Protein AF-A0A1F6RD98-F1 (afdb_monomer)

Mean predicted aligned error: 16.19 Å

Solvent-accessible surface area (backbone atoms only — not comparable to full-atom values): 12085 Å² total; per-residue (Å²): 116,70,70,61,55,53,52,52,52,49,55,51,50,54,52,50,52,51,51,50,53,52,51,51,53,54,47,62,64,48,50,62,56,52,55,49,50,54,52,52,52,51,52,52,52,54,51,51,53,51,51,49,56,51,51,30,47,51,53,44,54,54,56,41,59,63,50,67,76,61,73,82,66,85,91,80,84,90,79,92,88,87,86,89,86,90,78,96,65,96,67,82,76,72,83,74,71,92,53,100,60,82,59,71,58,39,44,60,38,60,70,50,27,60,58,62,42,56,86,80,39,66,75,74,96,29,65,71,39,52,51,49,48,22,25,44,72,45,47,36,44,27,41,43,64,53,31,47,50,41,36,42,78,69,66,42,56,41,85,97,72,65,41,67,44,84,87,58,56,58,68,62,53,42,56,58,52,52,53,40,34,77,66,68,51,27,45,66,92,43,95,66,30,40,30,52,65,55,27,68,42,75,73,127

Secondary structure (DSSP, 8-state):
-HHHHHHHHHHHHHHHHHHHHHHHHHHHHHHHHHHHHHHHHHHHHHHHHHHHHHHHHHHHHHHHHHHHTTTTS--------------------------TTTTTTEEE-HHHHHHHHTTTS--TT-HHHHHHHHHHHTTTEEEHHHHHHHHHHTTPPPTTT---STT--HHHHHHHHHHHHHTTSEEEEETTEEEESSSEEE--

Nearest PDB structures (foldseek):
  2qlz-assembly1_A  TM=6.499E-01  e=4.782E-01  unclassified
  2qlz-assembly1_B  TM=6.466E-01  e=5.401E-01  unclassified
  2qlz-assembly2_C  TM=6.647E-01  e=1.191E+00  unclassified
  2ve8-assembly3_C  TM=7.187E-01  e=1.824E+00  Pseudomonas aeruginosa

Foldseek 3Di:
DVVVVVVVVVVVVVVVVVVVVVVVVVCVVCVVVVVVVVVVVVVVVVVVVVVLQVVLQVVLVVLLVVVVVVPPDDDDDDDDDDDDDDDDDPDPPPPPPPPPCPQSQWAFDLVFLLVVCVVPDPCPLDVLNLLSVLCSSVSFKDFLVSSLVSQVVVQPADPPPRHGSPPPDSVVSLVSVVVCCVSVQWPDPDVRMIGGPTRIDGDD

Radius of gyration: 29.16 Å; Cα contacts (8 Å, |Δi|>4): 166; chains: 1; bounding box: 73×30×100 Å

pLDDT: mean 77.58, std 21.36, range [27.98, 96.81]

Structure (mmCIF, N/CA/C/O backbone):
data_AF-A0A1F6RD98-F1
#
_entry.id   AF-A0A1F6RD98-F1
#
loop_
_atom_site.group_PDB
_atom_site.id
_atom_site.type_symbol
_atom_site.label_atom_id
_atom_site.label_alt_id
_atom_site.label_comp_id
_atom_site.label_asym_id
_atom_site.label_entity_id
_atom_site.label_seq_id
_atom_site.pdbx_PDB_ins_code
_atom_site.Cartn_x
_atom_site.Cartn_y
_atom_site.Cartn_z
_atom_site.occupancy
_atom_site.B_iso_or_equiv
_atom_site.auth_seq_id
_atom_site.auth_comp_id
_atom_site.auth_asym_id
_atom_site.auth_atom_id
_atom_site.pdbx_PDB_model_num
ATOM 1 N N . MET A 1 1 ? -41.579 7.991 57.842 1.00 55.81 1 MET A N 1
ATOM 2 C CA . MET A 1 1 ? -41.045 7.194 56.715 1.00 55.81 1 MET A CA 1
ATOM 3 C C . MET A 1 1 ? -40.126 8.025 55.823 1.00 55.81 1 MET A C 1
ATOM 5 O O . MET A 1 1 ? -39.007 7.589 55.607 1.00 55.81 1 MET A O 1
ATOM 9 N N . GLU A 1 2 ? -40.503 9.250 55.434 1.00 59.34 2 GLU A N 1
ATOM 10 C CA . GLU A 1 2 ? -39.709 10.107 54.522 1.00 59.34 2 GLU A CA 1
ATOM 11 C C . GLU A 1 2 ? -38.266 10.433 54.965 1.00 59.34 2 GLU A C 1
ATOM 13 O O . GLU A 1 2 ? -37.372 10.526 54.130 1.00 59.34 2 GLU A O 1
ATOM 18 N N . ALA A 1 3 ? -37.994 10.596 56.266 1.00 57.00 3 ALA A N 1
ATOM 19 C CA . ALA A 1 3 ? -36.650 10.956 56.737 1.00 57.00 3 ALA A CA 1
ATOM 20 C C . ALA A 1 3 ? -35.614 9.827 56.548 1.00 57.00 3 ALA A C 1
ATOM 22 O O . ALA A 1 3 ? -34.455 10.100 56.248 1.00 57.00 3 ALA A O 1
ATOM 23 N N . ALA A 1 4 ? -36.028 8.563 56.681 1.00 55.84 4 ALA A N 1
ATOM 24 C CA . ALA A 1 4 ? -35.139 7.410 56.539 1.00 55.84 4 ALA A CA 1
ATOM 25 C C . ALA A 1 4 ? -34.795 7.124 55.065 1.00 55.84 4 ALA A C 1
ATOM 27 O O . ALA A 1 4 ? -33.652 6.797 54.751 1.00 55.84 4 ALA A O 1
ATOM 28 N N . GLU A 1 5 ? -35.751 7.318 54.152 1.00 57.91 5 GLU A N 1
ATOM 29 C CA . GLU A 1 5 ? -35.521 7.206 52.704 1.00 57.91 5 GLU A CA 1
ATOM 30 C C . GLU A 1 5 ? -34.578 8.296 52.184 1.00 57.91 5 GLU A C 1
ATOM 32 O O . GLU A 1 5 ? -33.686 8.013 51.384 1.00 57.91 5 GLU A O 1
ATOM 37 N N . LYS A 1 6 ? -34.701 9.529 52.696 1.00 60.72 6 LYS A N 1
ATOM 38 C CA . LYS A 1 6 ? -33.788 10.630 52.353 1.00 60.72 6 LYS A CA 1
ATOM 39 C C . LYS A 1 6 ? -32.349 10.352 52.795 1.00 60.72 6 LYS A C 1
ATOM 41 O O . LYS A 1 6 ? -31.422 10.601 52.031 1.00 60.72 6 LYS A O 1
ATOM 46 N N . ILE A 1 7 ? -32.159 9.801 53.995 1.00 62.12 7 ILE A N 1
ATOM 47 C CA . ILE A 1 7 ? -30.829 9.449 54.522 1.00 62.12 7 ILE A CA 1
ATOM 48 C C . ILE A 1 7 ? -30.205 8.297 53.716 1.00 62.12 7 ILE A C 1
ATOM 50 O O . ILE A 1 7 ? -29.026 8.367 53.371 1.00 62.12 7 ILE A O 1
ATOM 54 N N . MET A 1 8 ? -30.988 7.279 53.337 1.00 59.44 8 MET A N 1
ATOM 55 C CA . MET A 1 8 ? -30.505 6.195 52.467 1.00 59.44 8 MET A CA 1
ATOM 56 C C . MET A 1 8 ? -30.142 6.679 51.054 1.00 59.44 8 MET A C 1
ATOM 58 O O . MET A 1 8 ? -29.138 6.237 50.498 1.00 59.44 8 MET A O 1
ATOM 62 N N . SER A 1 9 ? -30.915 7.606 50.480 1.00 66.56 9 SER A N 1
ATOM 63 C CA . SER A 1 9 ? -30.618 8.207 49.171 1.00 66.56 9 SER A CA 1
ATOM 64 C C . SER A 1 9 ? -29.314 9.016 49.179 1.00 66.56 9 SER A C 1
ATOM 66 O O . SER A 1 9 ? -28.532 8.915 48.233 1.00 66.56 9 SER A O 1
ATOM 68 N N . ILE A 1 10 ? -29.043 9.767 50.251 1.00 65.62 10 ILE A N 1
ATOM 69 C CA . ILE A 1 10 ? -27.801 10.541 50.409 1.00 65.62 10 ILE A CA 1
ATOM 70 C C . ILE A 1 10 ? -26.594 9.604 50.551 1.00 65.62 10 ILE A C 1
ATOM 72 O O . ILE A 1 10 ? -25.622 9.755 49.814 1.00 65.62 10 ILE A O 1
ATOM 76 N N . ALA A 1 11 ? -26.693 8.574 51.398 1.00 64.31 11 ALA A N 1
ATOM 77 C CA . ALA A 1 11 ? -25.633 7.576 51.565 1.00 64.31 11 ALA A CA 1
ATOM 78 C C . ALA A 1 11 ? -25.338 6.797 50.264 1.00 64.31 11 ALA A C 1
ATOM 80 O O . ALA A 1 11 ? -24.190 6.461 49.970 1.00 64.31 11 ALA A O 1
ATOM 81 N N . SER A 1 12 ? -26.367 6.538 49.448 1.00 77.06 12 SER A N 1
ATOM 82 C CA . SER A 1 12 ? -26.202 5.938 48.119 1.00 77.06 12 SER A CA 1
ATOM 83 C C . SER A 1 12 ? -25.480 6.877 47.145 1.00 77.06 12 SER A C 1
ATOM 85 O O . SER A 1 12 ? -24.627 6.423 46.385 1.00 77.06 12 SER A O 1
ATOM 87 N N . ASN A 1 13 ? -25.789 8.175 47.166 1.00 79.81 13 ASN A N 1
ATOM 88 C CA . ASN A 1 13 ? -25.141 9.162 46.300 1.00 79.81 13 ASN A CA 1
ATOM 89 C C . ASN A 1 13 ? -23.671 9.394 46.666 1.00 79.81 13 ASN A C 1
ATOM 91 O O . ASN A 1 13 ? -22.837 9.487 45.769 1.00 79.81 13 ASN A O 1
ATOM 95 N N . GLU A 1 14 ? -23.330 9.430 47.954 1.00 83.38 14 GLU A N 1
ATOM 96 C CA . GLU A 1 14 ? -21.935 9.538 48.407 1.00 83.38 14 GLU A CA 1
ATOM 97 C C . GLU A 1 14 ? -21.104 8.327 47.970 1.00 83.38 14 GLU A C 1
ATOM 99 O O . GLU A 1 14 ? -19.973 8.472 47.504 1.00 83.38 14 GLU A O 1
ATOM 104 N N . ARG A 1 15 ? -21.689 7.125 48.032 1.00 87.56 15 ARG A N 1
ATOM 105 C CA . ARG A 1 15 ? -21.031 5.906 47.550 1.00 87.56 15 ARG A CA 1
ATOM 106 C C . ARG A 1 15 ? -20.790 5.932 46.041 1.00 87.56 15 ARG A C 1
ATOM 108 O O . ARG A 1 15 ? -19.724 5.523 45.591 1.00 87.56 15 ARG A O 1
ATOM 115 N N . ILE A 1 16 ? -21.759 6.416 45.264 1.00 85.75 16 ILE A N 1
ATOM 116 C CA . ILE A 1 16 ? -21.619 6.571 43.808 1.00 85.75 16 ILE A CA 1
ATOM 117 C C . ILE A 1 16 ? -20.535 7.606 43.479 1.00 85.75 16 ILE A C 1
ATOM 119 O O . ILE A 1 16 ? -19.697 7.345 42.623 1.00 85.75 16 ILE A O 1
ATOM 123 N N . GLN A 1 17 ? -20.498 8.736 44.189 1.00 89.75 17 GLN A N 1
ATOM 124 C CA . GLN A 1 17 ? -19.449 9.753 44.035 1.00 89.75 17 GLN A CA 1
ATOM 125 C C . GLN A 1 17 ? -18.053 9.191 44.337 1.00 89.75 17 GLN A C 1
ATOM 127 O O . GLN A 1 17 ? -17.118 9.442 43.583 1.00 89.75 17 GLN A O 1
ATOM 132 N N . GLY A 1 18 ? -17.915 8.364 45.379 1.00 89.31 18 GLY A N 1
ATOM 133 C CA . GLY A 1 18 ? -16.653 7.680 45.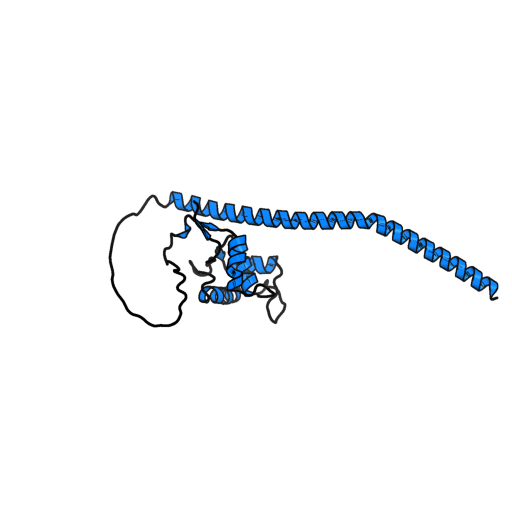681 1.00 89.31 18 GLY A CA 1
ATOM 134 C C . GLY A 1 18 ? -16.173 6.774 44.542 1.00 89.31 18 GLY A C 1
ATOM 135 O O . GLY A 1 18 ? -15.001 6.821 44.179 1.00 89.31 18 GLY A O 1
ATOM 136 N N . LEU A 1 19 ? -17.084 6.010 43.931 1.00 91.75 19 LEU A N 1
ATOM 137 C CA . LEU A 1 19 ? -16.767 5.157 42.778 1.00 91.75 19 LEU A CA 1
ATOM 138 C C . LEU A 1 19 ? -16.399 5.968 41.527 1.00 91.75 19 LEU A C 1
ATOM 140 O O . LEU A 1 19 ? -15.535 5.545 40.764 1.00 91.75 19 LEU A O 1
ATOM 144 N N . ILE A 1 20 ? -17.029 7.130 41.318 1.00 90.25 20 ILE A N 1
ATOM 145 C CA . ILE A 1 20 ? -16.673 8.042 40.221 1.00 90.25 20 ILE A CA 1
ATOM 146 C C . ILE A 1 20 ? -15.244 8.555 40.413 1.00 90.25 20 ILE A C 1
ATOM 148 O O . ILE A 1 20 ? -14.446 8.454 39.489 1.00 90.25 20 ILE A O 1
ATOM 152 N N . ILE A 1 21 ? -14.897 9.019 41.616 1.00 94.94 21 ILE A N 1
ATOM 153 C CA . ILE A 1 21 ? -13.547 9.515 41.925 1.00 94.94 21 ILE A CA 1
ATOM 154 C C . ILE A 1 21 ? -12.499 8.406 41.754 1.00 94.94 21 ILE A C 1
ATOM 156 O O . ILE A 1 21 ? -11.417 8.645 41.220 1.00 94.94 21 ILE A O 1
ATOM 160 N N . GLU A 1 22 ? -12.798 7.181 42.191 1.00 94.56 22 GLU A N 1
ATOM 161 C CA . GLU A 1 22 ? -11.910 6.031 41.991 1.00 94.56 22 GLU A CA 1
ATOM 162 C C . GLU A 1 22 ? -11.696 5.743 40.497 1.00 94.56 22 GLU A C 1
ATOM 164 O O . GLU A 1 22 ? -10.554 5.612 40.055 1.00 94.56 22 GLU A O 1
ATOM 169 N N . ALA A 1 23 ? -12.769 5.742 39.702 1.00 92.06 23 ALA A N 1
ATOM 170 C CA . ALA A 1 23 ? -12.689 5.554 38.256 1.00 92.06 23 ALA A CA 1
ATOM 171 C C . ALA A 1 23 ? -11.918 6.686 37.553 1.00 92.06 23 ALA A C 1
ATOM 173 O O . ALA A 1 23 ? -11.112 6.411 36.666 1.00 92.06 23 ALA A O 1
ATOM 174 N N . GLU A 1 24 ? -12.118 7.944 37.955 1.00 93.62 24 GLU A N 1
ATOM 175 C CA . GLU A 1 24 ? -11.378 9.101 37.432 1.00 93.62 24 GLU A CA 1
ATOM 176 C C . GLU A 1 24 ? -9.882 9.008 37.756 1.00 93.62 24 GLU A C 1
ATOM 178 O O . GLU A 1 24 ? -9.043 9.283 36.897 1.00 93.62 24 GLU A O 1
ATOM 183 N N . ASN A 1 25 ? -9.534 8.558 38.964 1.00 95.38 25 ASN A N 1
ATOM 184 C CA . ASN A 1 25 ? -8.145 8.357 39.369 1.00 95.38 25 ASN A CA 1
ATOM 185 C C . ASN A 1 25 ? -7.473 7.219 38.593 1.00 95.38 25 ASN A C 1
ATOM 187 O O . ASN A 1 25 ? -6.324 7.364 38.175 1.00 95.38 25 ASN A O 1
ATOM 191 N N . GLU A 1 26 ? -8.161 6.095 38.380 1.00 93.88 26 GLU A N 1
ATOM 192 C CA . GLU A 1 26 ? -7.641 5.005 37.544 1.00 93.88 26 GLU A CA 1
ATOM 193 C C . GLU A 1 26 ? -7.495 5.441 36.080 1.00 93.88 26 GLU A C 1
ATOM 195 O O . GLU A 1 26 ? -6.474 5.170 35.446 1.00 93.88 26 GLU A O 1
ATOM 200 N N . LEU A 1 27 ? -8.453 6.210 35.555 1.00 91.12 27 LEU A N 1
ATOM 201 C CA . LEU A 1 27 ? -8.366 6.778 34.211 1.00 91.12 27 LEU A CA 1
ATOM 202 C C . LEU A 1 27 ? -7.160 7.721 34.074 1.00 91.12 27 LEU A C 1
ATOM 204 O O . LEU A 1 27 ? -6.407 7.625 33.104 1.00 91.12 27 LEU A O 1
ATOM 208 N N . ALA A 1 28 ? -6.918 8.573 35.074 1.00 94.94 28 ALA A N 1
ATOM 209 C CA . ALA A 1 28 ? -5.773 9.481 35.101 1.00 94.94 28 ALA A CA 1
ATOM 210 C C . ALA A 1 28 ? -4.418 8.748 35.117 1.00 94.94 28 ALA A C 1
ATOM 212 O O . ALA A 1 28 ? -3.440 9.275 34.584 1.00 94.94 28 ALA A O 1
ATOM 213 N N . LYS A 1 29 ? -4.348 7.530 35.676 1.00 94.94 29 LYS A N 1
ATOM 214 C CA . LYS A 1 29 ? -3.133 6.695 35.645 1.00 94.94 29 LYS A CA 1
ATOM 215 C C . LYS A 1 29 ? -2.860 6.109 34.261 1.00 94.94 29 LYS A C 1
ATOM 217 O O . LYS A 1 29 ? -1.702 6.015 33.869 1.00 94.94 29 LYS A O 1
ATOM 222 N N . ILE A 1 30 ? -3.906 5.730 33.525 1.00 93.94 30 ILE A N 1
ATOM 223 C CA . ILE A 1 30 ? -3.782 5.032 32.233 1.00 93.94 30 ILE A CA 1
ATOM 224 C C . ILE A 1 30 ? -3.611 6.022 31.065 1.00 93.94 30 ILE A C 1
ATOM 226 O O . ILE A 1 30 ? -2.927 5.724 30.085 1.00 93.94 30 ILE A O 1
ATOM 230 N N . GLN A 1 31 ? -4.173 7.231 31.169 1.00 94.88 31 GLN A N 1
ATOM 231 C CA . GLN A 1 31 ? -4.093 8.264 30.130 1.00 94.88 31 GLN A CA 1
ATOM 232 C C . GLN A 1 31 ? -2.667 8.603 29.631 1.00 94.88 31 GLN A C 1
ATOM 234 O O . GLN A 1 31 ? -2.488 8.700 28.412 1.00 94.88 31 GLN A O 1
ATOM 239 N N . PRO A 1 32 ? -1.639 8.780 30.491 1.00 96.00 32 PRO A N 1
ATOM 240 C CA . PRO A 1 32 ? -0.280 9.054 30.018 1.00 96.00 32 PRO A CA 1
ATOM 241 C C . PRO A 1 32 ? 0.338 7.868 29.268 1.00 96.00 32 PRO A C 1
ATOM 243 O O . PRO A 1 32 ? 1.090 8.075 28.317 1.00 96.00 32 PRO A O 1
ATOM 246 N N . GLU A 1 33 ? 0.004 6.634 29.649 1.00 94.88 33 GLU A N 1
ATOM 247 C CA . GLU A 1 33 ? 0.508 5.436 28.976 1.00 94.88 33 GLU A CA 1
ATOM 248 C C . GLU A 1 33 ? -0.110 5.274 27.582 1.00 94.88 33 GLU A C 1
ATOM 250 O O . GLU A 1 33 ? 0.600 4.971 26.624 1.00 94.88 33 GLU A O 1
ATOM 255 N N . ILE A 1 34 ? -1.400 5.599 27.428 1.00 92.19 34 ILE A N 1
ATOM 256 C CA . ILE A 1 34 ? -2.046 5.696 26.110 1.00 92.19 34 ILE A CA 1
ATOM 257 C C . ILE A 1 34 ? -1.326 6.727 25.232 1.00 92.19 34 ILE A C 1
ATOM 259 O O . ILE A 1 34 ? -0.963 6.413 24.099 1.00 92.19 34 ILE A O 1
ATOM 263 N N . ALA A 1 35 ? -1.070 7.930 25.754 1.00 93.19 35 ALA A N 1
ATOM 264 C CA . ALA A 1 35 ? -0.397 8.986 24.996 1.00 93.19 35 ALA A CA 1
ATOM 265 C C . ALA A 1 35 ? 1.016 8.570 24.540 1.00 93.19 35 ALA A C 1
ATOM 267 O O . ALA A 1 35 ? 1.403 8.821 23.397 1.00 93.19 35 ALA A O 1
ATOM 268 N N . TYR A 1 36 ? 1.766 7.881 25.407 1.00 95.25 36 TYR A N 1
ATOM 269 C CA . TYR A 1 36 ? 3.074 7.322 25.063 1.00 95.25 36 TYR A CA 1
ATOM 270 C C . TYR A 1 36 ? 2.979 6.280 23.939 1.00 95.25 36 TYR A C 1
ATOM 272 O O . TYR A 1 36 ? 3.742 6.333 22.971 1.00 95.25 36 TYR A O 1
ATOM 280 N N . LEU A 1 37 ? 2.018 5.355 24.021 1.00 93.56 37 LEU A N 1
ATOM 281 C CA . LEU A 1 37 ? 1.817 4.331 22.992 1.00 93.56 37 LEU A CA 1
ATOM 282 C C . LEU A 1 37 ? 1.422 4.937 21.637 1.00 93.56 37 LEU A C 1
ATOM 284 O O . LEU A 1 37 ? 1.908 4.477 20.601 1.00 93.56 37 LEU A O 1
ATOM 288 N N . GLU A 1 38 ? 0.604 5.991 21.626 1.00 92.31 38 GLU A N 1
ATOM 289 C CA . GLU A 1 38 ? 0.271 6.737 20.405 1.00 92.31 38 GLU A CA 1
ATOM 290 C C . GLU A 1 38 ? 1.508 7.396 19.772 1.00 92.31 38 GLU A C 1
ATOM 292 O O . GLU A 1 38 ? 1.669 7.385 18.547 1.00 92.31 38 GLU A O 1
ATOM 297 N N . GLU A 1 39 ? 2.413 7.947 20.584 1.00 92.31 39 GLU A N 1
ATOM 298 C CA . GLU A 1 39 ? 3.681 8.507 20.104 1.00 92.31 39 GLU A CA 1
ATOM 299 C C . GLU A 1 39 ? 4.601 7.418 19.534 1.00 92.31 39 GLU A C 1
ATOM 301 O O . GLU A 1 39 ? 5.140 7.565 18.430 1.00 92.31 39 GLU A O 1
ATOM 306 N N . CYS A 1 40 ? 4.721 6.278 20.222 1.00 91.25 40 CYS A N 1
ATOM 307 C CA . CYS A 1 40 ? 5.453 5.119 19.715 1.00 91.25 40 CYS A CA 1
ATOM 308 C C . CYS A 1 40 ? 4.891 4.629 18.376 1.00 91.25 40 CYS A C 1
ATOM 310 O O . CYS A 1 40 ? 5.661 4.304 17.468 1.00 91.25 40 CYS A O 1
ATOM 312 N N . GLN A 1 41 ? 3.565 4.607 18.223 1.00 89.88 41 GLN A N 1
ATOM 313 C CA . GLN A 1 41 ? 2.918 4.222 16.974 1.00 89.88 41 GLN A CA 1
ATOM 314 C C . GLN A 1 41 ? 3.270 5.185 15.832 1.00 89.88 41 GLN A C 1
ATOM 316 O O . GLN A 1 41 ? 3.588 4.725 14.734 1.00 89.88 41 GLN A O 1
ATOM 321 N N . LYS A 1 42 ? 3.283 6.503 16.078 1.00 88.06 42 LYS A N 1
ATOM 322 C CA . LYS A 1 42 ? 3.724 7.497 15.080 1.00 88.06 42 LYS A CA 1
ATOM 323 C C . LYS A 1 42 ? 5.172 7.259 14.658 1.00 88.06 42 LYS A C 1
ATOM 325 O O . LYS A 1 42 ? 5.459 7.158 13.467 1.00 88.06 42 LYS A O 1
ATOM 330 N N . LYS A 1 43 ? 6.070 7.068 15.628 1.00 92.19 43 LYS A N 1
ATOM 331 C CA . LYS A 1 43 ? 7.490 6.805 15.360 1.00 92.19 43 LYS A CA 1
A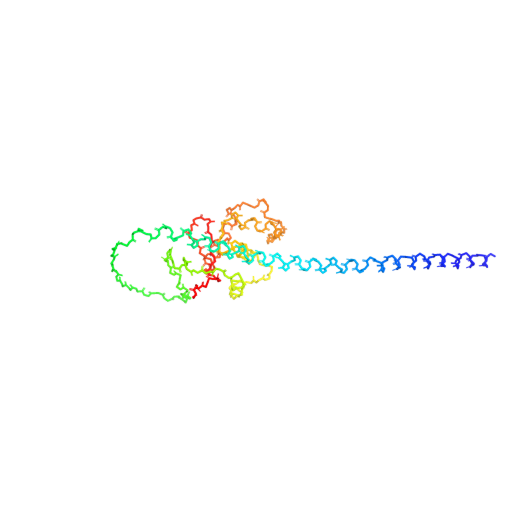TOM 332 C C . LYS A 1 43 ? 7.711 5.506 14.581 1.00 92.19 43 LYS A C 1
ATOM 334 O O . LYS A 1 43 ? 8.581 5.437 13.716 1.00 92.19 43 LYS A O 1
ATOM 339 N N . LEU A 1 44 ? 6.911 4.475 14.851 1.00 88.12 44 LEU A N 1
ATOM 340 C CA . LEU A 1 44 ? 6.943 3.225 14.093 1.00 88.12 44 LEU A CA 1
ATOM 341 C C . LEU A 1 44 ? 6.555 3.439 12.622 1.00 88.12 44 LEU A C 1
ATOM 343 O O . LEU A 1 44 ? 7.166 2.833 11.740 1.00 88.12 44 LEU A O 1
ATOM 347 N N . VAL A 1 45 ? 5.565 4.292 12.343 1.00 84.25 45 VAL A N 1
ATOM 348 C CA . VAL A 1 45 ? 5.185 4.651 10.966 1.00 84.25 45 VAL A CA 1
ATOM 349 C C . VAL A 1 45 ? 6.346 5.354 10.257 1.00 84.25 45 VAL A C 1
ATOM 351 O O . VAL A 1 45 ? 6.747 4.902 9.186 1.00 84.25 45 VAL A O 1
ATOM 354 N N . GLU A 1 46 ? 6.958 6.364 10.882 1.00 87.50 46 GLU A N 1
ATOM 355 C CA . GLU A 1 46 ? 8.117 7.081 10.320 1.00 87.50 46 GLU A CA 1
ATOM 356 C C . GLU A 1 46 ? 9.296 6.141 10.012 1.00 87.50 46 GLU A C 1
ATOM 358 O O . GLU A 1 46 ? 9.892 6.196 8.934 1.00 87.50 46 GLU A O 1
ATOM 363 N N . LEU A 1 47 ? 9.619 5.228 10.935 1.00 89.62 47 LEU A N 1
ATOM 364 C CA . LEU A 1 47 ? 10.689 4.246 10.737 1.00 89.62 47 LEU A CA 1
ATOM 365 C C . LEU A 1 47 ? 10.377 3.268 9.599 1.00 89.62 47 LEU A C 1
ATOM 367 O O . LEU A 1 47 ? 11.276 2.900 8.839 1.00 89.62 47 LEU A O 1
ATOM 371 N N . ASN A 1 48 ? 9.119 2.852 9.446 1.00 80.19 48 ASN A N 1
ATOM 372 C CA . ASN A 1 48 ? 8.709 2.003 8.328 1.00 80.19 48 ASN A CA 1
ATOM 373 C C . ASN A 1 48 ? 8.810 2.735 6.984 1.00 80.19 48 ASN A C 1
ATOM 375 O O . ASN A 1 48 ? 9.252 2.131 6.005 1.00 80.19 48 ASN A O 1
ATOM 379 N N . GLU A 1 49 ? 8.485 4.029 6.933 1.00 81.12 49 GLU A N 1
ATOM 380 C CA . GLU A 1 49 ? 8.697 4.856 5.739 1.00 81.12 49 GLU A CA 1
ATOM 381 C C . GLU A 1 49 ? 10.187 4.973 5.387 1.00 81.12 49 GLU A C 1
ATOM 383 O O . GLU A 1 49 ? 10.570 4.793 4.229 1.00 81.12 49 GLU A O 1
ATOM 388 N N . GLN A 1 50 ? 11.055 5.207 6.375 1.00 86.31 50 GLN A N 1
ATOM 389 C CA . GLN A 1 50 ? 12.507 5.242 6.159 1.00 86.31 50 GLN A CA 1
ATOM 390 C C . GLN A 1 50 ? 13.044 3.896 5.662 1.00 86.31 50 GLN A C 1
ATOM 392 O O . GLN A 1 50 ? 13.787 3.845 4.678 1.00 86.31 50 GLN A O 1
ATOM 397 N N . LYS A 1 51 ? 12.633 2.793 6.301 1.00 84.62 51 LYS A N 1
ATOM 398 C CA . LYS A 1 51 ? 12.976 1.426 5.884 1.00 84.62 51 LYS A CA 1
ATOM 399 C C . LYS A 1 51 ? 12.555 1.171 4.440 1.00 84.62 51 LYS A C 1
ATOM 401 O O . LYS A 1 51 ? 13.322 0.598 3.669 1.00 84.62 51 LYS A O 1
ATOM 406 N N . PHE A 1 52 ? 11.358 1.611 4.068 1.00 78.75 52 PHE A N 1
ATOM 407 C CA . PHE A 1 52 ? 10.849 1.497 2.711 1.00 78.75 52 PHE A CA 1
ATOM 408 C C . PHE A 1 52 ? 11.736 2.247 1.697 1.00 78.75 52 PHE A C 1
ATOM 410 O O . PHE A 1 52 ? 12.180 1.650 0.713 1.00 78.75 52 PHE A O 1
ATOM 417 N N . LYS A 1 53 ? 12.084 3.512 1.976 1.00 74.81 53 LYS A N 1
ATOM 418 C CA . LYS A 1 53 ? 12.985 4.311 1.121 1.00 74.81 53 LYS A CA 1
ATOM 419 C C . LYS A 1 53 ? 14.357 3.650 0.958 1.00 74.81 53 LYS A C 1
ATOM 421 O O . LYS A 1 53 ? 14.864 3.549 -0.158 1.00 74.81 53 LYS A O 1
ATOM 426 N N . LEU A 1 54 ? 14.935 3.152 2.051 1.00 85.62 54 LEU A N 1
ATOM 427 C CA . LEU A 1 54 ? 16.232 2.471 2.030 1.00 85.62 54 LEU A CA 1
ATOM 428 C C . LEU A 1 54 ? 16.187 1.155 1.249 1.00 85.62 54 LEU A C 1
ATOM 430 O O . LEU A 1 54 ? 17.080 0.899 0.445 1.00 85.62 54 LEU A O 1
ATOM 434 N N . ASN A 1 55 ? 15.144 0.343 1.427 1.00 79.56 55 ASN A N 1
ATOM 435 C CA . ASN A 1 55 ? 14.970 -0.890 0.656 1.00 79.56 55 ASN A CA 1
ATOM 436 C C . ASN A 1 55 ? 14.859 -0.605 -0.846 1.00 79.56 55 ASN A C 1
ATOM 438 O O . ASN A 1 55 ? 15.483 -1.306 -1.644 1.00 79.56 55 ASN A O 1
ATOM 442 N N . SER A 1 56 ? 14.136 0.455 -1.216 1.00 76.31 56 SER A N 1
ATOM 443 C CA . SER A 1 56 ? 14.028 0.901 -2.606 1.00 76.31 56 SER A CA 1
ATOM 444 C C . SER A 1 56 ? 15.377 1.319 -3.191 1.00 76.31 56 SER A C 1
ATOM 446 O O . SER A 1 56 ? 15.724 0.947 -4.317 1.00 76.31 56 SER A O 1
ATOM 448 N N . LEU A 1 57 ? 16.178 2.050 -2.412 1.00 78.94 57 LEU A N 1
ATOM 449 C CA . LEU A 1 57 ? 17.529 2.434 -2.810 1.00 78.94 57 LEU A CA 1
ATOM 450 C C . LEU A 1 57 ? 18.438 1.207 -2.971 1.00 78.94 57 LEU A C 1
ATOM 452 O O . LEU A 1 57 ? 19.115 1.079 -3.988 1.00 78.94 57 LEU A O 1
ATOM 456 N N . ILE A 1 58 ? 18.418 0.270 -2.018 1.00 78.69 58 ILE A N 1
ATOM 457 C CA . ILE A 1 58 ? 19.209 -0.970 -2.080 1.00 78.69 58 ILE A CA 1
ATOM 458 C C . ILE A 1 58 ? 18.840 -1.795 -3.317 1.00 78.69 58 ILE A C 1
ATOM 460 O O . ILE A 1 58 ? 19.735 -2.296 -4.000 1.00 78.69 58 ILE A O 1
ATOM 464 N N . ALA A 1 59 ? 17.547 -1.952 -3.613 1.00 72.81 59 ALA A N 1
ATOM 465 C CA . ALA A 1 59 ? 17.086 -2.684 -4.791 1.00 72.81 59 ALA A CA 1
ATOM 466 C C . ALA A 1 59 ? 17.586 -2.028 -6.087 1.00 72.81 59 ALA A C 1
ATOM 468 O O . ALA A 1 59 ? 18.149 -2.713 -6.945 1.00 72.81 59 ALA A O 1
ATOM 469 N N . SER A 1 60 ? 17.469 -0.699 -6.173 1.00 72.06 60 SER A N 1
ATOM 470 C CA . SER A 1 60 ? 17.978 0.086 -7.302 1.00 72.06 60 SER A CA 1
ATOM 471 C C . SER A 1 60 ? 19.488 -0.116 -7.472 1.00 72.06 60 SER A C 1
ATOM 473 O O . SER A 1 60 ? 19.935 -0.543 -8.533 1.00 72.06 60 SER A O 1
ATOM 475 N N . LEU A 1 61 ? 20.278 0.066 -6.409 1.00 75.31 61 LEU A N 1
ATOM 476 C CA . LEU A 1 61 ? 21.735 -0.115 -6.445 1.00 75.31 61 LEU A CA 1
ATOM 477 C C . LEU A 1 61 ? 22.151 -1.546 -6.826 1.00 75.31 61 LEU A C 1
ATOM 479 O O . LEU A 1 61 ? 23.073 -1.730 -7.617 1.00 75.31 61 LEU A O 1
ATOM 483 N N . LYS A 1 62 ? 21.454 -2.575 -6.326 1.00 75.62 62 LYS A N 1
ATOM 484 C CA . LYS A 1 62 ? 21.724 -3.975 -6.701 1.00 75.62 62 LYS A CA 1
ATOM 485 C C . LYS A 1 62 ? 21.483 -4.244 -8.186 1.00 75.62 62 LYS A C 1
ATOM 487 O O . LYS A 1 62 ? 22.208 -5.052 -8.765 1.00 75.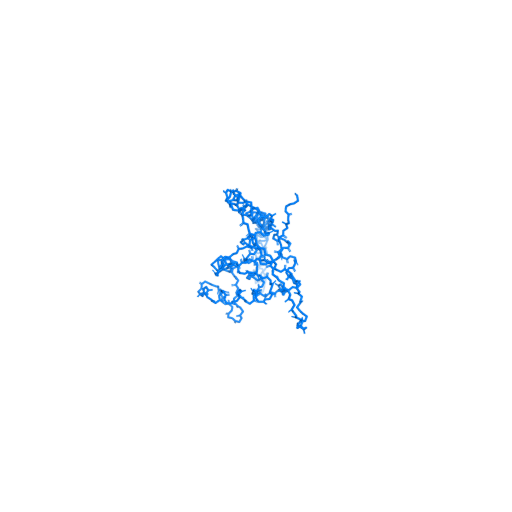62 62 LYS A O 1
ATOM 492 N N . SER A 1 63 ? 20.486 -3.601 -8.799 1.00 70.56 63 SER A N 1
ATOM 493 C CA . SER A 1 63 ? 20.254 -3.731 -10.244 1.00 70.56 63 SER A CA 1
ATOM 494 C C . SER A 1 63 ? 21.396 -3.129 -11.068 1.00 70.56 63 SER A C 1
ATOM 496 O O . SER A 1 63 ? 21.805 -3.730 -12.057 1.00 70.56 63 SER A O 1
ATOM 498 N N . LEU A 1 64 ? 21.993 -2.026 -10.601 1.00 70.44 64 LEU A N 1
ATOM 499 C CA . LEU A 1 64 ? 23.153 -1.403 -11.249 1.00 70.44 64 LEU A CA 1
ATOM 500 C C . LEU A 1 64 ? 24.382 -2.325 -11.224 1.00 70.44 64 LEU A C 1
ATOM 502 O O . LEU A 1 64 ? 25.034 -2.505 -12.250 1.00 70.44 64 LEU A O 1
ATOM 506 N N . VAL A 1 65 ? 24.662 -2.963 -10.079 1.00 71.12 65 VAL A N 1
ATOM 507 C CA . VAL A 1 65 ? 25.812 -3.880 -9.925 1.00 71.12 65 VAL A CA 1
ATOM 508 C C . VAL A 1 65 ? 25.693 -5.106 -10.837 1.00 71.12 65 VAL A C 1
ATOM 510 O O . VAL A 1 65 ? 26.682 -5.537 -11.425 1.00 71.12 65 VAL A O 1
ATOM 513 N N . LYS A 1 66 ? 24.483 -5.652 -11.016 1.00 56.62 66 LYS A N 1
ATOM 514 C CA . LYS A 1 66 ? 24.266 -6.796 -11.920 1.00 56.62 66 LYS A CA 1
ATOM 515 C C . LYS A 1 66 ? 24.525 -6.459 -13.395 1.00 56.62 66 LYS A C 1
ATOM 517 O O . LYS A 1 66 ? 24.903 -7.349 -14.149 1.00 56.62 66 LYS A O 1
ATOM 522 N N . ASN A 1 67 ? 24.369 -5.198 -13.799 1.00 49.38 67 ASN A N 1
ATOM 523 C CA . ASN A 1 67 ? 24.568 -4.766 -15.186 1.00 49.38 67 ASN A CA 1
ATOM 524 C C . ASN A 1 67 ? 26.040 -4.460 -15.515 1.00 49.38 67 ASN A C 1
ATOM 526 O O . ASN A 1 67 ? 26.456 -4.589 -16.669 1.00 49.38 67 ASN A O 1
ATOM 530 N N . THR A 1 68 ? 26.863 -4.109 -14.520 1.00 47.75 68 THR A N 1
ATOM 531 C CA . THR A 1 68 ? 28.301 -3.858 -14.731 1.00 47.75 68 THR A CA 1
ATOM 532 C C . THR A 1 68 ? 29.107 -5.107 -15.101 1.00 47.75 68 THR A C 1
ATOM 534 O O . THR A 1 68 ? 30.115 -4.977 -15.793 1.00 47.75 68 THR A O 1
ATOM 537 N N . ASP A 1 69 ? 28.648 -6.307 -14.734 1.00 43.53 69 ASP A N 1
ATOM 538 C CA . ASP A 1 69 ? 29.340 -7.561 -15.075 1.00 43.53 69 ASP A CA 1
ATOM 539 C C . ASP A 1 69 ? 29.029 -8.066 -16.499 1.00 43.53 69 ASP A C 1
ATOM 541 O O . ASP A 1 69 ? 29.798 -8.848 -17.062 1.00 43.53 69 ASP A O 1
ATOM 545 N N . VAL A 1 70 ? 27.941 -7.597 -17.125 1.00 47.16 70 VAL A N 1
ATOM 546 C CA . VAL A 1 70 ? 27.476 -8.094 -18.437 1.00 47.16 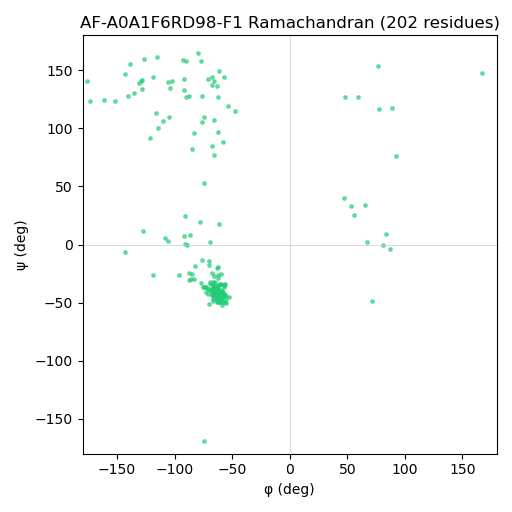70 VAL A CA 1
ATOM 547 C C . VAL A 1 70 ? 27.959 -7.218 -19.606 1.00 47.16 70 VAL A C 1
ATOM 549 O O . VAL A 1 70 ? 28.199 -7.724 -20.702 1.00 47.16 70 VAL A O 1
ATOM 552 N N . ASN A 1 71 ? 28.228 -5.928 -19.378 1.00 41.81 71 ASN A N 1
ATOM 553 C CA . ASN A 1 71 ? 28.558 -4.959 -20.437 1.00 41.81 71 ASN A CA 1
ATOM 554 C C . ASN A 1 71 ? 30.002 -5.015 -20.989 1.00 41.81 71 ASN A C 1
ATOM 556 O O . ASN A 1 71 ? 30.466 -4.071 -21.630 1.00 41.81 71 ASN A O 1
ATOM 560 N N . LYS A 1 72 ? 30.725 -6.129 -20.806 1.00 41.97 72 LYS A N 1
ATOM 561 C CA . LYS A 1 72 ? 32.053 -6.348 -21.422 1.00 41.97 72 LYS A CA 1
ATOM 562 C C . LYS A 1 72 ? 32.014 -7.008 -22.803 1.00 41.97 72 LYS A C 1
ATOM 564 O O . LYS A 1 72 ? 33.068 -7.217 -23.400 1.00 41.97 72 LYS A O 1
ATOM 569 N N . SER A 1 73 ? 30.839 -7.331 -23.336 1.00 39.69 73 SER A N 1
ATOM 570 C CA . SER A 1 73 ? 30.715 -7.983 -24.639 1.00 39.69 73 SER A CA 1
ATOM 571 C C . SER A 1 73 ? 29.617 -7.328 -25.466 1.00 39.69 73 SER A C 1
ATOM 573 O O . SER A 1 73 ? 28.493 -7.216 -24.997 1.00 39.69 73 SER A O 1
ATOM 575 N N . LYS A 1 74 ? 29.952 -6.988 -26.717 1.00 41.97 74 LYS A N 1
ATOM 576 C CA . LYS A 1 74 ? 29.079 -6.490 -27.798 1.00 41.97 74 LYS A CA 1
ATOM 577 C C . LYS A 1 74 ? 28.945 -4.968 -27.911 1.00 41.97 74 LYS A C 1
ATOM 579 O O . LYS A 1 74 ? 27.900 -4.381 -27.670 1.00 41.97 74 LYS A O 1
ATOM 584 N N . ARG A 1 75 ? 29.993 -4.350 -28.458 1.00 35.53 75 ARG A N 1
ATOM 585 C CA . ARG A 1 75 ? 29.814 -3.304 -29.472 1.00 35.53 75 ARG A CA 1
ATOM 586 C C . ARG A 1 75 ? 30.171 -3.914 -30.816 1.00 35.53 75 ARG A C 1
ATOM 588 O O . ARG A 1 75 ? 31.340 -4.199 -31.036 1.00 35.53 75 ARG A O 1
ATOM 595 N N . ASP A 1 76 ? 29.174 -4.127 -31.667 1.00 34.25 76 ASP A N 1
ATOM 596 C CA . ASP A 1 76 ? 29.380 -4.048 -33.109 1.00 34.25 76 ASP A CA 1
ATOM 597 C C . ASP A 1 76 ? 28.052 -3.874 -33.870 1.00 34.25 76 ASP A C 1
ATOM 599 O O . ASP A 1 76 ? 27.164 -4.719 -33.786 1.00 34.25 76 ASP A O 1
ATOM 603 N N . LYS A 1 77 ? 28.043 -2.792 -34.664 1.00 36.78 77 LYS A N 1
ATOM 604 C CA . LYS A 1 77 ? 27.460 -2.617 -36.010 1.00 36.78 77 LYS A CA 1
ATOM 605 C C . LYS A 1 77 ? 26.000 -2.164 -36.217 1.00 36.78 77 LYS A C 1
ATOM 607 O O . LYS A 1 77 ? 25.065 -2.928 -36.019 1.00 36.78 77 LYS A O 1
ATOM 612 N N . ASN A 1 78 ? 25.947 -0.984 -36.865 1.00 30.75 78 ASN A N 1
ATOM 613 C CA . ASN A 1 78 ? 25.135 -0.586 -38.035 1.00 30.75 78 ASN A CA 1
ATOM 614 C C . ASN A 1 78 ? 23.650 -0.269 -37.817 1.00 30.75 78 ASN A C 1
ATOM 616 O O . ASN A 1 78 ? 22.999 -0.887 -36.993 1.00 30.75 78 ASN A O 1
ATOM 620 N N . GLU A 1 79 ? 22.970 0.549 -38.620 1.00 32.12 79 GLU A N 1
ATOM 621 C CA . GLU A 1 79 ? 23.194 1.754 -39.447 1.00 32.12 79 GLU A CA 1
ATOM 622 C C . GLU A 1 79 ? 21.776 2.087 -39.981 1.00 32.12 79 GLU A C 1
ATOM 624 O O . GLU A 1 79 ? 21.040 1.168 -40.324 1.00 32.12 79 GLU A O 1
ATOM 629 N N . VAL A 1 80 ? 21.426 3.378 -40.040 1.00 34.06 80 VAL A N 1
ATOM 630 C CA . VAL A 1 80 ? 20.550 4.080 -41.016 1.00 34.06 80 VAL A CA 1
ATOM 631 C C . VAL A 1 80 ? 19.166 3.502 -41.411 1.00 34.06 80 VAL A C 1
ATOM 633 O O . VAL A 1 80 ? 19.048 2.427 -41.987 1.00 34.06 80 VAL A O 1
ATOM 636 N N . GLY A 1 81 ? 18.121 4.339 -41.288 1.00 27.98 81 GLY A N 1
ATOM 637 C CA . GLY A 1 81 ? 16.852 4.189 -42.022 1.00 27.98 81 GLY A CA 1
ATOM 638 C C . GLY A 1 81 ? 15.877 5.365 -41.831 1.00 27.98 81 GLY A C 1
ATOM 639 O O . GLY A 1 81 ? 15.533 5.708 -40.708 1.00 27.98 81 GLY A O 1
ATOM 640 N N . GLU A 1 82 ? 15.461 5.975 -42.940 1.00 29.55 82 GLU A N 1
ATOM 641 C CA . GLU A 1 82 ? 14.775 7.268 -43.124 1.00 29.55 82 GLU A CA 1
ATOM 642 C C . GLU A 1 82 ? 13.214 7.265 -43.111 1.00 29.55 82 GLU A C 1
ATOM 644 O O . GLU A 1 82 ? 12.587 6.290 -43.509 1.00 29.55 82 GLU A O 1
ATOM 649 N N . ASN A 1 83 ? 12.652 8.455 -42.806 1.00 31.95 83 ASN A N 1
ATOM 650 C CA . ASN A 1 83 ? 11.493 9.188 -43.392 1.00 31.95 83 ASN A CA 1
ATOM 651 C C . ASN A 1 83 ? 9.983 8.865 -43.128 1.00 31.95 83 ASN A C 1
ATOM 653 O O . ASN A 1 83 ? 9.432 7.885 -43.612 1.00 31.95 83 ASN A O 1
ATOM 657 N N . ASN A 1 84 ? 9.325 9.878 -42.514 1.00 31.33 84 ASN A N 1
ATOM 658 C CA . ASN A 1 84 ? 8.054 10.606 -42.806 1.00 31.33 84 ASN A CA 1
ATOM 659 C C . ASN A 1 84 ? 6.662 9.909 -42.905 1.00 31.33 84 ASN A C 1
ATOM 661 O O . ASN A 1 84 ? 6.449 9.058 -43.759 1.00 31.33 84 ASN A O 1
ATOM 665 N N . ILE A 1 85 ? 5.653 10.400 -42.150 1.00 34.78 85 ILE A N 1
ATOM 666 C CA . ILE A 1 85 ? 4.541 11.339 -42.522 1.00 34.78 85 ILE A CA 1
ATOM 667 C C . ILE A 1 85 ? 3.458 11.353 -41.401 1.00 34.78 85 ILE A C 1
ATOM 669 O O . ILE A 1 85 ? 3.252 10.373 -40.692 1.00 34.78 85 ILE A O 1
ATOM 673 N N . GLU A 1 86 ? 2.839 12.525 -41.235 1.00 36.62 86 GLU A N 1
ATOM 674 C CA . GLU A 1 86 ? 1.898 13.030 -40.223 1.00 36.62 86 GLU A CA 1
ATOM 675 C C . GLU A 1 86 ? 0.546 12.299 -40.086 1.00 36.62 86 GLU A C 1
ATOM 677 O O . GLU A 1 86 ? -0.035 11.868 -41.074 1.00 36.62 86 GLU A O 1
ATOM 682 N N . ASP A 1 87 ? -0.002 12.297 -38.860 1.00 30.00 87 ASP A N 1
ATOM 683 C CA . ASP A 1 87 ? -1.449 12.390 -38.604 1.00 30.00 87 ASP A CA 1
ATOM 684 C C . ASP A 1 87 ? -1.696 13.045 -37.230 1.00 30.00 87 ASP A C 1
ATOM 686 O O . ASP A 1 87 ? -1.176 12.617 -36.191 1.00 30.00 87 ASP A O 1
ATOM 690 N N . ALA A 1 88 ? -2.462 14.136 -37.246 1.00 37.31 88 ALA A N 1
ATOM 691 C CA . ALA A 1 88 ? -2.687 15.039 -36.127 1.00 37.31 88 ALA A CA 1
ATOM 692 C C . ALA A 1 88 ? -3.787 14.533 -35.177 1.00 37.31 88 ALA A C 1
ATOM 694 O O . ALA A 1 88 ? -4.966 14.833 -35.329 1.00 37.31 88 ALA A O 1
ATOM 695 N N . GLU A 1 89 ? -3.371 13.855 -34.114 1.00 29.84 89 GLU A N 1
ATOM 696 C CA . GLU A 1 89 ? -4.048 13.899 -32.817 1.00 29.84 89 GLU A CA 1
ATOM 697 C C . GLU A 1 89 ? -3.040 14.461 -31.818 1.00 29.84 89 GLU A C 1
ATOM 699 O O . GLU A 1 89 ? -1.848 14.173 -31.934 1.00 29.84 89 GLU A O 1
ATOM 704 N N . VAL A 1 90 ? -3.479 15.262 -30.841 1.00 36.50 90 VAL A N 1
ATOM 705 C CA . VAL A 1 90 ? -2.614 15.784 -29.769 1.00 36.50 90 VAL A CA 1
ATOM 706 C C . VAL A 1 90 ? -2.145 14.614 -28.892 1.00 36.50 90 VAL A C 1
ATOM 708 O O . VAL A 1 90 ? -2.645 14.362 -27.798 1.00 36.50 90 VAL A O 1
ATOM 711 N N . LYS A 1 91 ? -1.176 13.858 -29.404 1.00 31.17 91 LYS A N 1
ATOM 712 C CA . LYS A 1 91 ? -0.330 12.935 -28.671 1.00 31.17 91 LYS A CA 1
ATOM 713 C C . LYS A 1 91 ? 0.670 13.818 -27.955 1.00 31.17 91 LYS A C 1
ATOM 715 O O . LYS A 1 91 ? 1.586 14.358 -28.567 1.00 31.17 91 LYS A O 1
ATOM 720 N N . ILE A 1 92 ? 0.489 13.980 -26.648 1.00 33.91 92 ILE A N 1
ATOM 721 C CA . ILE A 1 92 ? 1.590 14.414 -25.795 1.00 33.91 92 ILE A CA 1
ATOM 722 C C . ILE A 1 92 ? 2.636 13.305 -25.918 1.00 33.91 92 ILE A C 1
ATOM 724 O O . ILE A 1 92 ? 2.508 12.246 -25.301 1.00 33.91 92 ILE A O 1
ATOM 728 N N . ALA A 1 93 ? 3.608 13.519 -26.803 1.00 28.78 93 ALA A N 1
ATOM 729 C CA . ALA A 1 93 ? 4.772 12.674 -26.958 1.00 28.78 93 ALA A CA 1
ATOM 730 C C . ALA A 1 93 ? 5.607 12.821 -25.686 1.00 28.78 93 ALA A C 1
ATOM 732 O O . ALA A 1 93 ? 6.534 13.620 -25.602 1.00 28.78 93 ALA A O 1
ATOM 733 N N . VAL A 1 94 ? 5.261 12.047 -24.661 1.00 34.94 94 VAL A N 1
ATOM 734 C CA . VAL A 1 94 ? 6.299 11.567 -23.763 1.00 34.94 94 VAL A CA 1
ATOM 735 C C . VAL A 1 94 ? 7.130 10.657 -24.654 1.00 34.94 94 VAL A C 1
ATOM 737 O O . VAL A 1 94 ? 6.640 9.609 -25.076 1.00 34.94 94 VAL A O 1
ATOM 740 N N . ASN A 1 95 ? 8.326 11.111 -25.033 1.00 31.66 95 ASN A N 1
ATOM 741 C CA . ASN A 1 95 ? 9.336 10.262 -25.649 1.00 31.66 95 ASN A CA 1
ATOM 742 C C . ASN A 1 95 ? 9.609 9.127 -24.657 1.00 31.66 95 ASN A C 1
ATOM 744 O O . ASN A 1 95 ? 10.430 9.245 -23.755 1.00 31.66 95 ASN A O 1
ATOM 748 N N . VAL A 1 96 ? 8.837 8.051 -24.767 1.00 40.69 96 VAL A N 1
ATOM 749 C CA . VAL A 1 96 ? 9.163 6.770 -24.163 1.00 40.69 96 VAL A CA 1
ATOM 750 C C . VAL A 1 96 ? 10.079 6.123 -25.186 1.00 40.69 96 VAL A C 1
ATOM 752 O O . VAL A 1 96 ? 9.628 5.385 -26.064 1.00 40.69 96 VAL A O 1
ATOM 755 N N . SER A 1 97 ? 11.353 6.508 -25.135 1.00 33.91 97 SER A N 1
ATOM 756 C CA . SER A 1 97 ? 12.438 5.820 -25.821 1.00 33.91 97 SER A CA 1
ATOM 757 C C . SER A 1 97 ? 12.281 4.330 -25.517 1.00 33.91 97 SER A C 1
ATOM 759 O O . SER A 1 97 ? 12.360 3.896 -24.367 1.00 33.91 97 SER A O 1
ATOM 761 N N . LYS A 1 98 ? 11.999 3.536 -26.556 1.00 39.38 98 LYS A N 1
ATOM 762 C CA . LYS A 1 98 ? 12.111 2.071 -26.529 1.00 39.38 98 LYS A CA 1
ATOM 763 C C . LYS A 1 98 ? 13.592 1.685 -26.579 1.00 39.38 98 LYS A C 1
ATOM 765 O O . LYS A 1 98 ? 14.014 0.950 -27.464 1.00 39.38 98 LYS A O 1
ATOM 770 N N . GLU A 1 99 ? 14.385 2.240 -25.675 1.00 38.31 99 GLU A N 1
ATOM 771 C CA . GLU A 1 99 ? 15.775 1.852 -25.494 1.00 38.31 99 GLU A CA 1
ATOM 772 C C . GLU A 1 99 ? 15.868 1.122 -24.161 1.00 38.31 99 GLU A C 1
ATOM 774 O O . GLU A 1 99 ? 15.776 1.721 -23.088 1.00 38.31 99 GLU A O 1
ATOM 779 N N . ASP A 1 100 ? 16.031 -0.196 -24.255 1.00 42.56 100 ASP A N 1
ATOM 780 C CA . ASP A 1 100 ? 16.135 -1.164 -23.158 1.00 42.56 100 ASP A CA 1
ATOM 781 C C . ASP A 1 100 ? 17.345 -0.942 -22.219 1.00 42.56 100 ASP A C 1
ATOM 783 O O . ASP A 1 100 ? 17.702 -1.824 -21.444 1.00 42.56 100 ASP A O 1
ATOM 787 N N . ASP A 1 101 ? 17.968 0.241 -22.224 1.00 48.16 101 ASP A N 1
ATOM 788 C CA . ASP A 1 101 ? 19.180 0.526 -21.451 1.00 48.16 101 ASP A CA 1
ATOM 789 C C . ASP A 1 101 ? 19.251 1.951 -20.860 1.00 48.16 101 ASP A C 1
ATOM 791 O O . ASP A 1 101 ? 20.118 2.246 -20.040 1.00 48.16 101 ASP A O 1
ATOM 795 N N . GLU A 1 102 ? 18.312 2.853 -21.175 1.00 50.56 102 GLU A N 1
ATOM 796 C CA . GLU A 1 102 ? 18.429 4.271 -20.775 1.00 50.56 102 GLU A CA 1
ATOM 797 C C . GLU A 1 102 ? 18.259 4.505 -19.259 1.00 50.56 102 GLU A C 1
ATOM 799 O O . GLU A 1 102 ? 18.592 5.560 -18.722 1.00 50.56 102 GLU A O 1
ATOM 804 N N . ASN A 1 103 ? 17.752 3.504 -18.536 1.00 50.84 103 ASN A N 1
ATOM 805 C CA . ASN A 1 103 ? 17.543 3.582 -17.093 1.00 50.84 103 ASN A CA 1
ATOM 806 C C . ASN A 1 103 ? 18.520 2.720 -16.281 1.00 50.84 103 ASN A C 1
ATOM 808 O O . ASN A 1 103 ? 18.381 2.662 -15.059 1.00 50.84 103 ASN A O 1
ATOM 812 N N . SER A 1 104 ? 19.516 2.083 -16.910 1.00 54.44 104 SER A N 1
ATOM 813 C CA . SER A 1 104 ? 20.575 1.351 -16.194 1.00 54.44 104 SER A CA 1
ATOM 814 C C . SER A 1 104 ? 21.525 2.274 -15.417 1.00 54.44 104 SER A C 1
ATOM 816 O O . SER A 1 104 ? 22.462 1.792 -14.791 1.00 54.44 104 SER A O 1
ATOM 818 N N . ARG A 1 105 ? 21.281 3.594 -15.426 1.00 56.31 105 ARG A N 1
ATOM 819 C CA . ARG A 1 105 ? 21.991 4.625 -14.646 1.00 56.31 105 ARG A CA 1
ATOM 820 C C . ARG A 1 105 ? 21.064 5.527 -13.821 1.00 56.31 105 ARG A C 1
ATOM 822 O O . ARG A 1 105 ? 21.517 6.550 -13.312 1.00 56.31 105 ARG A O 1
ATOM 829 N N . LYS A 1 106 ? 19.781 5.169 -13.689 1.00 76.19 106 LYS A N 1
ATOM 830 C CA . LYS A 1 106 ? 18.791 5.980 -12.967 1.00 76.19 106 LYS A CA 1
ATOM 831 C C . LYS A 1 106 ? 18.440 5.380 -11.611 1.00 76.19 10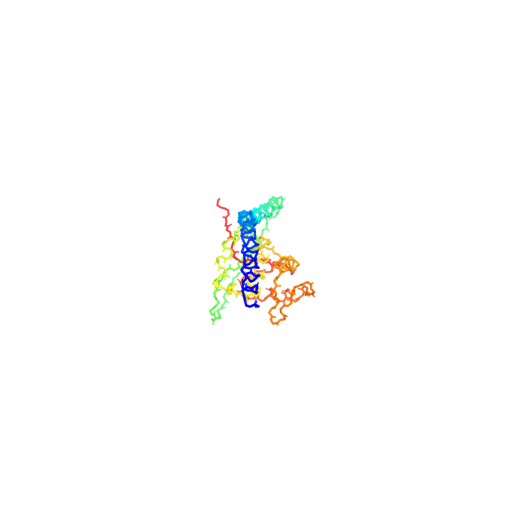6 LYS A C 1
ATOM 833 O O . LYS A 1 106 ? 18.255 4.172 -11.484 1.00 76.19 106 LYS A O 1
ATOM 838 N N . ILE A 1 107 ? 18.302 6.236 -10.604 1.00 82.69 107 ILE A N 1
ATOM 839 C CA . ILE A 1 107 ? 17.768 5.891 -9.284 1.00 82.69 107 ILE A CA 1
ATOM 840 C C . ILE A 1 107 ? 16.261 6.130 -9.244 1.00 82.69 107 ILE A C 1
ATOM 842 O O . ILE A 1 107 ? 15.761 7.099 -9.816 1.00 82.69 107 ILE A O 1
ATOM 846 N N . PHE A 1 108 ? 15.535 5.253 -8.552 1.00 88.31 108 PHE A N 1
ATOM 847 C CA . PHE A 1 108 ? 14.112 5.442 -8.305 1.00 88.31 108 PHE A CA 1
ATOM 848 C C . PHE A 1 108 ? 13.882 6.219 -7.003 1.00 88.31 108 PHE A C 1
ATOM 850 O O . PHE A 1 108 ? 14.370 5.837 -5.938 1.00 88.31 108 PHE A O 1
ATOM 857 N N . LEU A 1 109 ? 13.109 7.298 -7.096 1.00 88.56 109 LEU A N 1
ATOM 858 C CA . LEU A 1 109 ? 12.742 8.200 -6.013 1.00 88.56 109 LEU A CA 1
ATOM 859 C C . LEU A 1 109 ? 11.224 8.106 -5.760 1.00 88.56 109 LEU A C 1
ATOM 861 O O . LEU A 1 109 ? 10.436 8.734 -6.477 1.00 88.56 109 LEU A O 1
ATOM 865 N N . PRO A 1 110 ? 10.790 7.352 -4.728 1.00 88.50 110 PRO A N 1
ATOM 866 C CA . PRO A 1 110 ? 9.372 7.118 -4.447 1.00 88.50 110 PRO A CA 1
ATOM 867 C C . PRO A 1 110 ? 8.551 8.400 -4.263 1.00 88.50 110 PRO A C 1
ATOM 869 O O . PRO A 1 110 ? 7.465 8.530 -4.827 1.00 88.50 110 PRO A O 1
ATOM 872 N N . ASP A 1 111 ? 9.083 9.377 -3.525 1.00 88.62 111 ASP A N 1
ATOM 873 C CA . ASP A 1 111 ? 8.384 10.636 -3.236 1.00 88.62 111 ASP A CA 1
ATOM 874 C C . ASP A 1 111 ? 8.144 11.449 -4.520 1.00 88.62 111 ASP A C 1
ATOM 876 O O . ASP A 1 111 ? 7.073 12.031 -4.720 1.00 88.62 111 ASP A O 1
ATOM 880 N N . GLN A 1 112 ? 9.110 11.423 -5.442 1.00 89.81 112 GLN A N 1
ATOM 881 C CA . GLN A 1 112 ? 8.984 12.055 -6.750 1.00 89.81 112 GLN A CA 1
ATOM 882 C C . GLN A 1 112 ? 7.938 11.338 -7.610 1.00 89.81 112 GLN A C 1
ATOM 884 O O . GLN A 1 112 ? 7.092 12.002 -8.212 1.00 89.81 112 GLN A O 1
ATOM 889 N N . ALA A 1 113 ? 7.935 10.000 -7.616 1.00 91.38 113 ALA A N 1
ATOM 890 C CA . ALA A 1 113 ? 6.934 9.205 -8.328 1.00 91.38 113 ALA A CA 1
ATOM 891 C C . ALA A 1 113 ? 5.507 9.513 -7.845 1.00 91.38 113 ALA A C 1
ATOM 893 O O . ALA A 1 113 ? 4.588 9.647 -8.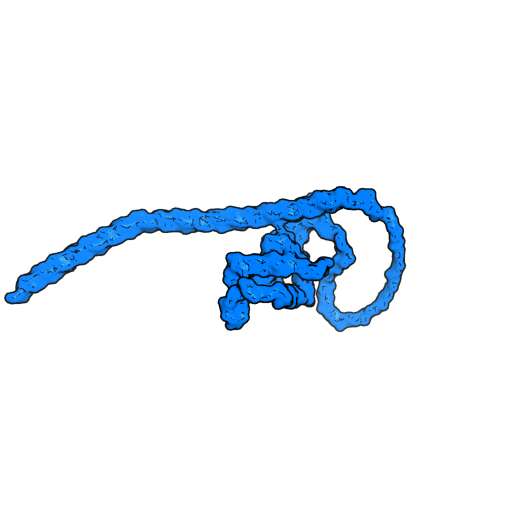656 1.00 91.38 113 ALA A O 1
ATOM 894 N N . ILE A 1 114 ? 5.317 9.642 -6.528 1.00 92.00 114 ILE A N 1
ATOM 895 C CA . ILE A 1 114 ? 4.026 9.974 -5.911 1.00 92.00 114 ILE A CA 1
ATOM 896 C C . ILE A 1 114 ? 3.615 11.416 -6.203 1.00 92.00 114 ILE A C 1
ATOM 898 O O . ILE A 1 114 ? 2.434 11.669 -6.426 1.00 92.00 114 ILE A O 1
ATOM 902 N N . SER A 1 115 ? 4.555 12.360 -6.207 1.00 90.00 115 SER A N 1
ATOM 903 C CA . SER A 1 115 ? 4.271 13.765 -6.512 1.00 90.00 115 SER A CA 1
ATOM 904 C C . SER A 1 115 ? 3.849 13.953 -7.974 1.00 90.00 115 SER A C 1
ATOM 906 O 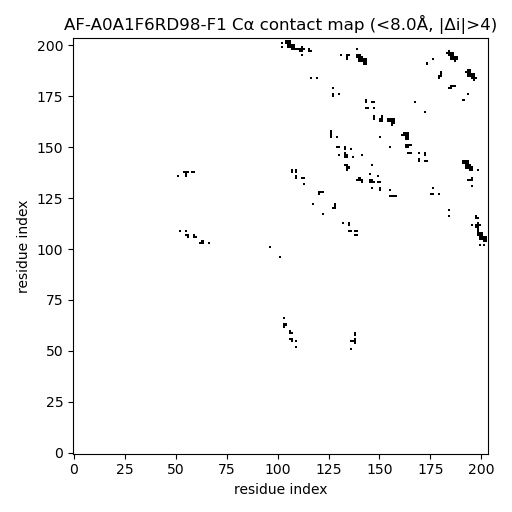O . SER A 1 115 ? 2.802 14.538 -8.254 1.00 90.00 115 SER A O 1
ATOM 908 N N . GLN A 1 116 ? 4.611 13.380 -8.910 1.00 90.44 116 GLN A N 1
ATOM 909 C CA . GLN A 1 116 ? 4.393 13.548 -10.350 1.00 90.44 116 GLN A CA 1
ATOM 910 C C . GLN A 1 116 ? 3.081 12.911 -10.834 1.00 90.44 116 GLN A C 1
ATOM 912 O O . GLN A 1 116 ? 2.387 13.490 -11.673 1.00 90.44 116 GLN A O 1
ATOM 917 N N . VAL A 1 117 ? 2.689 11.755 -10.282 1.00 91.88 117 VAL A N 1
ATOM 918 C CA . VAL A 1 117 ? 1.488 11.034 -10.743 1.00 91.88 117 VAL A CA 1
ATOM 919 C C . VAL A 1 117 ? 0.173 11.740 -10.393 1.00 91.88 117 VAL A C 1
ATOM 921 O O . VAL A 1 117 ? -0.852 11.452 -11.012 1.00 91.88 117 VAL A O 1
ATOM 924 N N . ARG A 1 118 ? 0.164 12.685 -9.438 1.00 88.75 118 ARG A N 1
ATOM 925 C CA . ARG A 1 118 ? -1.065 13.384 -8.997 1.00 88.75 118 ARG A CA 1
ATOM 926 C C . ARG A 1 118 ? -1.757 14.149 -10.125 1.00 88.75 118 ARG A C 1
ATOM 928 O O . ARG A 1 118 ? -2.970 14.321 -10.084 1.00 88.75 118 ARG A O 1
ATOM 935 N N . ASN A 1 119 ? -0.999 14.551 -11.144 1.00 86.12 119 ASN A N 1
ATOM 936 C CA . ASN A 1 119 ? -1.526 15.225 -12.332 1.00 86.12 119 ASN A CA 1
ATOM 937 C C . ASN A 1 119 ? -2.230 14.264 -13.309 1.00 86.12 119 ASN A C 1
ATOM 939 O O . ASN A 1 119 ? -2.939 14.712 -14.205 1.00 86.12 119 ASN A O 1
ATOM 943 N N . TYR A 1 120 ? -2.055 12.951 -13.135 1.00 87.44 120 TYR A N 1
ATOM 944 C CA . TYR A 1 120 ? -2.523 11.912 -14.059 1.00 87.44 120 TYR A CA 1
ATOM 945 C C . TYR A 1 120 ? -3.520 10.941 -13.415 1.00 87.44 120 TYR A C 1
ATOM 947 O O . TYR A 1 120 ? -4.357 10.355 -14.103 1.00 87.44 120 TYR A O 1
ATOM 955 N N . LEU A 1 121 ? -3.454 10.764 -12.092 1.00 89.69 121 LEU A N 1
ATOM 956 C CA . LEU A 1 121 ? -4.359 9.915 -11.324 1.00 89.69 121 LEU A CA 1
ATOM 957 C C . LEU A 1 121 ? -4.958 10.676 -10.147 1.00 89.69 121 LEU A C 1
ATOM 959 O O . LEU A 1 121 ? -4.256 11.282 -9.343 1.00 89.69 121 LEU A O 1
ATOM 963 N N . ARG A 1 122 ? -6.276 10.537 -9.980 1.00 88.88 122 ARG A N 1
ATOM 964 C CA . ARG A 1 122 ? -6.954 10.953 -8.750 1.00 88.88 122 ARG A CA 1
ATOM 965 C C . ARG A 1 122 ? -6.407 10.140 -7.577 1.00 88.88 122 ARG A C 1
ATOM 967 O O . ARG A 1 122 ? -6.445 8.915 -7.638 1.00 88.88 122 ARG A O 1
ATOM 974 N N . THR A 1 123 ? -5.960 10.808 -6.519 1.00 85.88 123 THR A N 1
ATOM 975 C CA . THR A 1 123 ? -5.314 10.170 -5.358 1.00 85.88 123 THR A CA 1
ATOM 976 C C . THR A 1 123 ? -6.301 9.618 -4.332 1.00 85.88 123 THR A C 1
ATOM 978 O O . THR A 1 123 ? -6.009 8.641 -3.653 1.00 85.88 123 THR A O 1
ATOM 981 N N . ASN A 1 124 ? -7.485 10.222 -4.213 1.00 83.06 124 ASN A N 1
ATOM 982 C CA . ASN A 1 124 ? -8.445 9.862 -3.168 1.00 83.06 124 ASN A CA 1
ATOM 983 C C . ASN A 1 124 ? -9.356 8.714 -3.613 1.00 83.06 124 ASN A C 1
ATOM 985 O O . ASN A 1 124 ? -10.011 8.822 -4.654 1.00 83.06 124 ASN A O 1
ATOM 989 N N . ASN A 1 125 ? -9.432 7.661 -2.789 1.00 81.56 125 ASN A N 1
ATOM 990 C CA . ASN A 1 125 ? -10.300 6.485 -2.959 1.00 81.56 125 ASN A CA 1
ATOM 991 C C . ASN A 1 125 ? -10.263 5.885 -4.372 1.00 81.56 125 ASN A C 1
ATOM 993 O O . ASN A 1 125 ? -11.289 5.497 -4.931 1.00 81.56 125 ASN A O 1
ATOM 997 N N . ASN A 1 126 ? -9.074 5.833 -4.969 1.00 90.31 126 ASN A N 1
ATOM 998 C CA . ASN A 1 126 ? -8.896 5.377 -6.336 1.00 90.31 126 ASN A CA 1
ATOM 999 C C . ASN A 1 126 ? -8.043 4.113 -6.371 1.00 90.31 126 ASN A C 1
ATOM 1001 O O . ASN A 1 126 ? -6.842 4.159 -6.119 1.00 90.31 126 ASN A O 1
ATOM 1005 N N . LEU A 1 127 ? -8.650 2.996 -6.773 1.00 92.38 127 LEU A N 1
ATOM 1006 C CA . LEU A 1 127 ? -7.941 1.727 -6.900 1.00 92.38 127 LEU A CA 1
ATOM 1007 C C . LEU A 1 127 ? -6.729 1.815 -7.842 1.00 92.38 127 LEU A C 1
ATOM 1009 O O . LEU A 1 127 ? -5.708 1.192 -7.581 1.00 92.38 127 LEU A O 1
ATOM 1013 N N . ASN A 1 128 ? -6.810 2.593 -8.921 1.00 93.75 128 ASN A N 1
ATOM 1014 C CA . ASN A 1 128 ? -5.687 2.743 -9.846 1.00 93.75 128 ASN A CA 1
ATOM 1015 C C . ASN A 1 128 ? -4.489 3.434 -9.179 1.00 93.75 128 ASN A C 1
ATOM 1017 O O . ASN A 1 128 ? -3.345 3.126 -9.500 1.00 93.75 128 ASN A O 1
ATOM 1021 N N . TYR A 1 129 ? -4.749 4.336 -8.231 1.00 95.12 129 TYR A N 1
ATOM 1022 C CA . TYR A 1 129 ? -3.703 4.958 -7.427 1.00 95.12 129 TYR A CA 1
ATOM 1023 C C . TYR A 1 129 ? -3.134 3.983 -6.386 1.00 95.12 129 TYR A C 1
ATOM 1025 O O . TYR A 1 129 ? -1.926 3.949 -6.182 1.00 95.12 129 TYR A O 1
ATOM 1033 N N . GLU A 1 130 ? -3.964 3.122 -5.792 1.00 95.56 130 GLU A N 1
ATOM 1034 C CA . GLU A 1 130 ? -3.495 2.042 -4.910 1.00 95.56 130 GLU A CA 1
ATOM 1035 C C . GLU A 1 130 ? -2.611 1.026 -5.649 1.00 95.56 130 GLU A C 1
ATOM 1037 O O . GLU A 1 130 ? -1.551 0.651 -5.157 1.00 95.56 130 GLU A O 1
ATOM 1042 N N . ILE A 1 131 ? -2.995 0.642 -6.869 1.00 95.50 131 ILE A N 1
ATOM 1043 C CA . ILE A 1 131 ? -2.177 -0.201 -7.753 1.00 95.50 131 ILE A CA 1
ATOM 1044 C C . ILE A 1 131 ? -0.843 0.484 -8.062 1.00 95.50 131 ILE A C 1
ATOM 1046 O O . ILE A 1 131 ? 0.208 -0.143 -7.956 1.00 95.50 131 ILE A O 1
ATOM 1050 N N . TYR A 1 132 ? -0.875 1.775 -8.408 1.00 95.94 132 TYR A N 1
ATOM 1051 C CA . TYR A 1 132 ? 0.334 2.556 -8.659 1.00 95.94 132 TYR A CA 1
ATOM 1052 C C . TYR A 1 132 ? 1.261 2.573 -7.435 1.00 95.94 132 TYR A C 1
ATOM 1054 O O . TYR A 1 132 ? 2.457 2.318 -7.571 1.00 95.94 132 TYR A O 1
ATOM 1062 N N . LYS A 1 133 ? 0.714 2.795 -6.231 1.00 95.12 133 LYS A N 1
ATOM 1063 C CA . LYS A 1 133 ? 1.476 2.726 -4.976 1.00 95.12 133 LYS A CA 1
ATOM 1064 C C . LYS A 1 133 ? 2.088 1.349 -4.735 1.00 95.12 133 LYS A C 1
ATOM 1066 O O . LYS A 1 133 ? 3.198 1.293 -4.223 1.00 95.12 133 LYS A O 1
ATOM 1071 N N . GLY A 1 134 ? 1.425 0.268 -5.141 1.00 94.56 134 GLY A N 1
ATOM 1072 C CA . GLY A 1 134 ? 2.012 -1.072 -5.082 1.00 94.56 134 GLY A CA 1
ATOM 1073 C C . GLY A 1 134 ? 3.289 -1.194 -5.909 1.00 94.56 134 GLY A C 1
ATOM 1074 O O . GLY A 1 134 ? 4.268 -1.766 -5.447 1.00 94.56 134 GLY A O 1
ATOM 1075 N N . ILE A 1 135 ? 3.336 -0.568 -7.086 1.00 94.81 135 ILE A N 1
ATOM 1076 C CA . ILE A 1 135 ? 4.541 -0.565 -7.928 1.00 94.81 135 ILE A CA 1
ATOM 1077 C C . ILE A 1 135 ? 5.616 0.369 -7.357 1.00 94.81 135 ILE A C 1
ATOM 1079 O O . ILE A 1 135 ? 6.800 0.034 -7.383 1.00 94.81 135 ILE A O 1
ATOM 1083 N N . VAL A 1 136 ? 5.217 1.513 -6.784 1.00 94.06 136 VAL A N 1
ATOM 1084 C CA . VAL A 1 136 ? 6.133 2.368 -6.007 1.00 94.06 136 VAL A CA 1
ATOM 1085 C C . VAL A 1 136 ? 6.754 1.551 -4.874 1.00 94.06 136 VAL A C 1
ATOM 1087 O O . VAL A 1 136 ? 7.969 1.598 -4.701 1.00 94.06 136 VAL A O 1
ATOM 1090 N N . PHE A 1 137 ? 5.945 0.753 -4.167 1.00 90.94 137 PHE A N 1
ATOM 1091 C CA . PHE A 1 137 ? 6.386 -0.113 -3.076 1.00 90.94 137 PHE A CA 1
ATOM 1092 C C . PHE A 1 137 ? 7.390 -1.192 -3.518 1.00 90.94 137 PHE A C 1
ATOM 1094 O O . PHE A 1 137 ? 8.254 -1.617 -2.756 1.00 90.94 137 PHE A O 1
ATOM 1101 N N . SER A 1 138 ? 7.348 -1.588 -4.784 1.00 88.50 138 SER A N 1
ATOM 1102 C CA . SER A 1 138 ? 8.340 -2.481 -5.389 1.00 88.50 138 SER A CA 1
ATOM 1103 C C . SER A 1 138 ? 9.509 -1.731 -6.038 1.00 88.50 138 SER A C 1
ATOM 1105 O O . SER A 1 138 ? 10.192 -2.270 -6.900 1.00 88.50 138 SER A O 1
ATOM 1107 N N . SER A 1 139 ? 9.806 -0.501 -5.614 1.00 87.25 139 SER A N 1
ATOM 1108 C CA . SER A 1 139 ? 10.938 0.296 -6.129 1.00 87.25 139 SER A CA 1
ATOM 1109 C C . SER A 1 139 ? 10.798 0.683 -7.607 1.00 87.25 139 SER A C 1
ATOM 1111 O O . SER A 1 139 ? 11.778 0.748 -8.347 1.00 87.25 139 SER A O 1
ATOM 1113 N N . GLY A 1 140 ? 9.565 0.923 -8.055 1.00 87.62 140 GLY A N 1
ATOM 1114 C CA . GLY A 1 140 ? 9.281 1.412 -9.403 1.00 87.62 140 GLY A CA 1
ATOM 1115 C C . GLY A 1 140 ? 9.141 0.322 -10.466 1.00 87.62 140 GLY A C 1
ATOM 1116 O O . GLY A 1 140 ? 8.784 0.649 -11.600 1.00 87.62 140 GLY A O 1
ATOM 1117 N N . GLN A 1 141 ? 9.351 -0.953 -10.120 1.00 92.12 141 GLN A N 1
ATOM 1118 C CA . GLN A 1 141 ? 9.099 -2.102 -10.991 1.00 92.12 141 GLN A CA 1
ATOM 1119 C C . GLN A 1 141 ? 8.498 -3.263 -10.193 1.00 92.12 141 GLN A C 1
ATOM 1121 O O . GLN A 1 141 ? 9.047 -3.668 -9.177 1.00 92.12 141 GLN A O 1
ATOM 1126 N N . ALA A 1 142 ? 7.377 -3.812 -10.655 1.00 93.50 142 ALA A N 1
ATOM 1127 C CA . ALA A 1 142 ? 6.634 -4.843 -9.936 1.00 93.50 142 ALA A CA 1
ATOM 1128 C C . ALA A 1 142 ? 6.031 -5.873 -10.885 1.00 93.50 142 ALA A C 1
ATOM 1130 O O . ALA A 1 142 ? 5.573 -5.538 -11.983 1.00 93.50 142 ALA A O 1
ATOM 1131 N N . THR A 1 143 ? 5.953 -7.120 -10.434 1.00 95.75 143 THR A N 1
ATOM 1132 C CA . THR A 1 143 ? 5.113 -8.129 -11.076 1.00 95.75 143 THR A CA 1
ATOM 1133 C C . THR A 1 143 ? 3.653 -7.960 -10.661 1.00 95.75 143 THR A C 1
ATOM 1135 O O . THR A 1 143 ? 3.315 -7.324 -9.661 1.00 95.75 143 THR A O 1
ATOM 1138 N N . THR A 1 144 ? 2.752 -8.605 -11.399 1.00 95.12 144 THR A N 1
ATOM 1139 C CA . THR A 1 144 ? 1.333 -8.689 -11.007 1.00 95.12 144 THR A CA 1
ATOM 1140 C C . THR A 1 144 ? 1.152 -9.290 -9.600 1.00 95.12 144 THR A C 1
ATOM 1142 O O . THR A 1 144 ? 0.237 -8.897 -8.875 1.00 95.12 144 THR A O 1
ATOM 1145 N N . ALA A 1 145 ? 2.019 -10.230 -9.205 1.00 94.31 145 ALA A N 1
ATOM 1146 C CA . ALA A 1 145 ? 1.983 -10.859 -7.887 1.00 94.31 145 ALA A CA 1
ATOM 1147 C C . ALA A 1 145 ? 2.414 -9.890 -6.776 1.0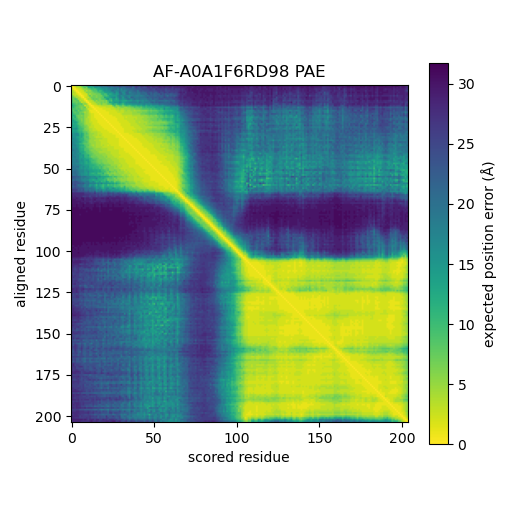0 94.31 145 ALA A C 1
ATOM 1149 O O . ALA A 1 145 ? 1.728 -9.809 -5.759 1.00 94.31 145 ALA A O 1
ATOM 1150 N N . ASP A 1 146 ? 3.469 -9.101 -7.001 1.00 94.56 146 ASP A N 1
ATOM 1151 C CA . ASP A 1 146 ? 3.930 -8.082 -6.045 1.00 94.56 146 ASP A CA 1
ATOM 1152 C C . ASP A 1 146 ? 2.844 -7.029 -5.792 1.00 94.56 146 ASP A C 1
ATOM 1154 O O . ASP A 1 146 ? 2.553 -6.670 -4.650 1.00 94.56 146 ASP A O 1
ATOM 1158 N N . ILE A 1 147 ? 2.166 -6.593 -6.860 1.00 96.31 147 ILE A N 1
ATOM 1159 C CA . ILE A 1 147 ? 1.039 -5.658 -6.764 1.00 96.31 147 ILE A CA 1
ATOM 1160 C C . ILE A 1 147 ? -0.095 -6.279 -5.940 1.00 96.31 147 ILE A C 1
ATOM 1162 O O . ILE A 1 147 ? -0.643 -5.619 -5.058 1.00 96.31 147 ILE A O 1
ATOM 1166 N N . LYS A 1 148 ? -0.451 -7.549 -6.187 1.00 95.94 148 LYS A N 1
ATOM 1167 C CA . LYS A 1 148 ? -1.474 -8.249 -5.393 1.00 95.94 148 LYS A CA 1
ATOM 1168 C C . LYS A 1 148 ? -1.085 -8.309 -3.916 1.00 95.94 148 LYS A C 1
ATOM 1170 O O . LYS A 1 148 ? -1.923 -8.016 -3.066 1.00 95.94 148 LYS A O 1
ATOM 1175 N N . HIS A 1 149 ? 0.162 -8.671 -3.630 1.00 96.38 149 HIS A N 1
ATOM 1176 C CA . HIS A 1 149 ? 0.687 -8.764 -2.272 1.00 96.38 149 HIS A CA 1
ATOM 1177 C C . HIS A 1 149 ? 0.527 -7.435 -1.533 1.00 96.38 149 HIS A C 1
ATOM 1179 O O . HIS A 1 149 ? -0.097 -7.394 -0.475 1.00 96.38 149 HIS A O 1
ATOM 1185 N N . TYR A 1 150 ? 0.952 -6.333 -2.160 1.00 96.81 150 TYR A N 1
ATOM 1186 C CA . TYR A 1 150 ? 0.770 -4.990 -1.616 1.00 96.81 150 TYR A CA 1
ATOM 1187 C C . TYR A 1 150 ? -0.701 -4.671 -1.308 1.00 96.81 150 TYR A C 1
ATOM 1189 O O . TYR A 1 150 ? -1.010 -4.172 -0.224 1.00 96.81 150 TYR A O 1
ATOM 1197 N N . LEU A 1 151 ? -1.618 -4.960 -2.239 1.00 96.00 151 LEU A N 1
ATOM 1198 C CA . LEU A 1 151 ? -3.046 -4.664 -2.064 1.00 96.00 151 LEU A CA 1
ATOM 1199 C C . LEU A 1 151 ? -3.660 -5.435 -0.885 1.00 96.00 151 LEU A C 1
ATOM 1201 O O . LEU A 1 151 ? -4.497 -4.881 -0.169 1.00 96.00 151 LEU A O 1
ATOM 1205 N N . VAL A 1 152 ? -3.243 -6.687 -0.678 1.00 95.94 152 VAL A N 1
ATOM 1206 C CA . VAL A 1 152 ? -3.688 -7.526 0.445 1.00 95.94 152 VAL A CA 1
ATOM 1207 C C . VAL A 1 152 ? -3.110 -7.019 1.766 1.00 95.94 152 VAL A C 1
ATOM 1209 O O . VAL A 1 152 ? -3.869 -6.758 2.699 1.00 95.94 152 VAL A O 1
ATOM 1212 N N . GLU A 1 153 ? -1.795 -6.805 1.839 1.00 94.50 153 GLU A N 1
ATOM 1213 C CA . GLU A 1 153 ? -1.124 -6.330 3.059 1.00 94.50 153 GLU A CA 1
ATOM 1214 C C . GLU A 1 153 ? -1.670 -4.981 3.537 1.00 94.50 153 GLU A C 1
ATOM 1216 O O . GLU A 1 153 ? -1.899 -4.778 4.730 1.00 94.50 153 GLU A O 1
ATOM 1221 N N . ASN A 1 154 ? -1.954 -4.077 2.597 1.00 93.44 154 ASN A N 1
ATOM 1222 C CA . ASN A 1 154 ? -2.492 -2.748 2.890 1.00 93.44 154 ASN A CA 1
ATOM 1223 C C . ASN A 1 154 ? -4.026 -2.730 3.004 1.00 93.44 154 ASN A C 1
ATOM 1225 O O . ASN A 1 154 ? -4.627 -1.660 3.102 1.00 93.44 154 ASN A O 1
ATOM 1229 N N . LYS A 1 155 ? -4.676 -3.905 3.007 1.00 94.12 155 LYS A N 1
ATOM 1230 C CA . LYS A 1 155 ? -6.130 -4.083 3.174 1.00 94.12 155 LYS A CA 1
ATOM 1231 C C . LYS A 1 155 ? -6.964 -3.245 2.196 1.00 94.12 155 LYS A C 1
ATOM 1233 O O . LYS A 1 155 ? -8.074 -2.813 2.531 1.00 94.12 155 LYS A O 1
ATOM 1238 N N . VAL A 1 156 ? -6.453 -3.030 0.983 1.00 93.69 156 VAL A N 1
ATOM 1239 C CA . VAL A 1 156 ? -7.133 -2.244 -0.051 1.00 93.69 156 VAL A CA 1
ATOM 1240 C C . VAL A 1 156 ? -8.437 -2.939 -0.432 1.00 93.69 156 VAL A C 1
ATOM 1242 O O . VAL A 1 156 ? -8.493 -4.159 -0.592 1.00 93.69 156 VAL A O 1
ATOM 1245 N N . LYS A 1 157 ? -9.512 -2.162 -0.573 1.00 93.38 157 LYS A N 1
ATOM 1246 C CA . LYS A 1 157 ? -10.834 -2.687 -0.920 1.00 93.38 157 LYS A CA 1
ATOM 1247 C C . LYS A 1 157 ? -11.163 -2.455 -2.385 1.00 93.38 157 LYS A C 1
ATOM 1249 O O . LYS A 1 157 ? -10.878 -1.404 -2.958 1.00 93.38 157 LYS A O 1
ATOM 1254 N N . GLN A 1 158 ? -11.796 -3.450 -2.988 1.00 90.12 158 GLN A N 1
ATOM 1255 C CA . GLN A 1 158 ? -12.279 -3.377 -4.352 1.00 90.12 158 GLN A CA 1
ATOM 1256 C C . GLN A 1 158 ? -13.433 -2.371 -4.473 1.00 90.12 158 GLN A C 1
ATOM 1258 O O . GLN A 1 158 ? -14.358 -2.387 -3.652 1.00 90.12 158 GLN A O 1
ATOM 1263 N N . PRO A 1 159 ? -13.439 -1.535 -5.528 1.00 85.12 159 PRO A N 1
ATOM 1264 C CA . PRO A 1 159 ? -14.576 -0.686 -5.841 1.00 85.12 159 PRO A CA 1
ATOM 1265 C C . PRO A 1 159 ? -15.840 -1.531 -6.027 1.00 85.12 159 PRO A C 1
ATOM 1267 O O . PRO A 1 159 ? -15.788 -2.618 -6.600 1.00 85.12 159 PRO A O 1
ATOM 1270 N N . LYS A 1 160 ? -16.987 -1.004 -5.591 1.00 84.75 160 LYS A N 1
ATOM 1271 C CA . LYS A 1 160 ? -18.322 -1.634 -5.648 1.00 84.75 160 LYS A CA 1
ATOM 1272 C C . LYS A 1 160 ? -18.537 -2.803 -4.683 1.00 84.75 160 LYS A C 1
ATOM 1274 O O . LYS A 1 160 ? -19.555 -2.813 -4.006 1.00 84.75 160 LYS A O 1
ATOM 1279 N N . SER A 1 161 ? -17.622 -3.770 -4.607 1.00 88.81 161 SER A N 1
ATOM 1280 C CA . SER A 1 161 ? -17.821 -4.962 -3.766 1.00 88.81 161 SER A CA 1
ATOM 1281 C C . SER A 1 161 ? -17.359 -4.783 -2.319 1.00 88.81 161 SER A C 1
ATOM 1283 O O . SER A 1 161 ? -17.822 -5.514 -1.448 1.00 88.81 161 SER A O 1
ATOM 1285 N N . GLY A 1 162 ? -16.423 -3.863 -2.052 1.00 88.62 162 GLY A N 1
ATOM 1286 C CA . GLY A 1 162 ? -15.849 -3.654 -0.717 1.00 88.62 162 GLY A CA 1
ATOM 1287 C C . GLY A 1 162 ? -14.996 -4.822 -0.200 1.00 88.62 162 GLY A C 1
ATOM 1288 O O . GLY A 1 162 ? -14.491 -4.761 0.920 1.00 88.62 162 GLY A O 1
ATOM 1289 N N . LYS A 1 163 ? -14.813 -5.882 -0.997 1.00 92.56 163 LYS A N 1
ATOM 1290 C CA . LYS A 1 163 ? -13.994 -7.053 -0.653 1.00 92.56 163 LYS A CA 1
ATOM 1291 C C . LYS A 1 163 ? -12.503 -6.750 -0.812 1.00 92.56 163 LYS A C 1
ATOM 1293 O O . LYS A 1 163 ? -12.137 -5.820 -1.529 1.00 92.56 163 LYS A O 1
ATOM 1298 N N . GLY A 1 164 ? -11.651 -7.517 -0.133 1.00 93.06 164 GLY A N 1
ATOM 1299 C CA . GLY A 1 164 ? -10.200 -7.453 -0.326 1.00 93.06 164 GLY A CA 1
ATOM 1300 C C . GLY A 1 164 ? -9.750 -8.109 -1.638 1.00 93.06 164 GLY A C 1
ATOM 1301 O O . GLY A 1 164 ? -10.570 -8.393 -2.521 1.00 93.06 164 GLY A O 1
ATOM 1302 N N . PHE A 1 165 ? -8.439 -8.299 -1.781 1.00 95.56 165 PHE A N 1
ATOM 1303 C CA . PHE A 1 165 ? -7.800 -8.841 -2.986 1.00 95.56 165 PHE A CA 1
ATOM 1304 C C . PHE A 1 165 ? -7.309 -10.286 -2.835 1.00 95.56 165 PHE A C 1
ATOM 1306 O O . PHE A 1 165 ? -6.730 -10.822 -3.776 1.00 95.56 165 PHE A O 1
ATOM 1313 N N . GLU A 1 166 ? -7.554 -10.928 -1.693 1.00 94.75 166 GLU A N 1
ATOM 1314 C CA . GLU A 1 166 ? -7.056 -12.262 -1.339 1.00 94.75 166 GLU A CA 1
ATOM 1315 C C . GLU A 1 166 ? -7.442 -13.303 -2.405 1.00 94.75 166 GLU A C 1
ATOM 1317 O O . GLU A 1 166 ? -6.572 -13.961 -2.982 1.00 94.75 166 GLU A O 1
ATOM 1322 N N . ASP A 1 167 ? -8.723 -13.336 -2.775 1.00 93.38 167 ASP A N 1
ATOM 1323 C CA . ASP A 1 167 ? -9.283 -14.295 -3.739 1.00 93.38 167 ASP A CA 1
ATOM 1324 C C . ASP A 1 167 ? -9.270 -13.792 -5.192 1.00 93.38 167 ASP A C 1
ATOM 1326 O O . ASP A 1 167 ? -9.733 -14.476 -6.103 1.00 93.38 167 ASP A O 1
ATOM 1330 N N . VAL A 1 168 ? -8.758 -12.583 -5.443 1.00 93.06 168 VAL A N 1
ATOM 1331 C CA . VAL A 1 168 ? -8.751 -11.999 -6.792 1.00 93.06 168 VAL A CA 1
ATOM 1332 C C . VAL A 1 168 ? -7.665 -12.657 -7.634 1.00 93.06 168 VAL A C 1
ATOM 1334 O O . VAL A 1 168 ? -6.494 -12.704 -7.245 1.00 93.06 168 VAL A O 1
ATOM 1337 N N . GLU A 1 169 ? -8.029 -13.147 -8.815 1.00 93.88 169 GLU A N 1
ATOM 1338 C CA . GLU A 1 169 ? -7.074 -13.756 -9.735 1.00 93.88 169 GLU A CA 1
ATOM 1339 C C . GLU A 1 169 ? -6.079 -12.726 -10.293 1.00 93.88 169 GLU A C 1
ATOM 1341 O O . GLU A 1 169 ? -6.435 -11.591 -10.623 1.00 93.88 169 GLU A O 1
ATOM 1346 N N . LEU A 1 170 ? -4.824 -13.146 -10.490 1.00 93.19 170 LEU A N 1
ATOM 1347 C CA . LEU A 1 170 ? -3.771 -12.273 -11.026 1.00 93.19 170 LEU A CA 1
ATOM 1348 C C . LEU A 1 170 ? -4.145 -11.677 -12.390 1.00 93.19 170 LEU A C 1
ATOM 1350 O O . LEU A 1 170 ? -3.838 -10.518 -12.652 1.00 93.19 170 LEU A O 1
ATOM 1354 N N . LYS A 1 171 ? -4.866 -12.419 -13.241 1.00 92.56 171 LYS A N 1
ATOM 1355 C CA . LYS A 1 171 ? -5.302 -11.928 -14.559 1.00 92.56 171 LYS A CA 1
ATOM 1356 C C . LYS A 1 171 ? -6.193 -10.684 -14.463 1.00 92.56 171 LYS A C 1
ATOM 1358 O O . LYS A 1 171 ? -6.104 -9.796 -15.309 1.00 92.56 171 LYS A O 1
ATOM 1363 N N . GLU A 1 172 ? -7.018 -10.588 -13.420 1.00 90.88 172 GLU A N 1
ATOM 1364 C CA . GLU A 1 172 ? -7.895 -9.436 -13.212 1.00 90.88 172 GLU A CA 1
ATOM 1365 C C . GLU A 1 172 ? -7.090 -8.206 -12.777 1.00 90.88 172 GLU A C 1
ATOM 1367 O O . GLU A 1 172 ? -7.308 -7.103 -13.284 1.00 90.88 172 GLU A O 1
ATOM 1372 N N . ILE A 1 173 ? -6.103 -8.404 -11.900 1.00 92.62 173 ILE A N 1
ATOM 1373 C CA . ILE A 1 173 ? -5.171 -7.349 -11.487 1.00 92.62 173 ILE A CA 1
ATOM 1374 C C . ILE A 1 173 ? -4.355 -6.885 -12.695 1.00 92.62 173 ILE A C 1
ATOM 1376 O O . ILE A 1 173 ? -4.336 -5.694 -12.989 1.00 92.62 173 ILE A O 1
ATOM 1380 N N . SER A 1 174 ? -3.775 -7.812 -13.459 1.00 92.81 174 SER A N 1
ATOM 1381 C CA . SER A 1 174 ? -3.014 -7.517 -14.678 1.00 92.81 174 SER A CA 1
ATOM 1382 C C . SER A 1 174 ? -3.835 -6.713 -15.694 1.00 92.81 174 SER A C 1
ATOM 1384 O O . SER A 1 174 ? -3.357 -5.716 -16.233 1.00 92.81 174 SER A O 1
ATOM 1386 N N . SER A 1 175 ? -5.107 -7.067 -15.906 1.00 90.94 175 SER A N 1
ATOM 1387 C CA . SER A 1 175 ? -6.017 -6.308 -16.777 1.00 90.94 175 SER A CA 1
ATOM 1388 C C . SER A 1 175 ? -6.191 -4.851 -16.321 1.00 90.94 175 SER A C 1
ATOM 1390 O O . SER A 1 175 ? -6.125 -3.923 -17.136 1.00 90.94 175 SER A O 1
ATOM 1392 N N . ARG A 1 176 ? -6.335 -4.626 -15.007 1.00 90.56 176 ARG A N 1
ATOM 1393 C CA . ARG A 1 176 ? -6.415 -3.278 -14.417 1.00 90.56 176 ARG A CA 1
ATOM 1394 C C . ARG A 1 176 ? -5.089 -2.525 -14.539 1.00 90.56 176 ARG A C 1
ATOM 1396 O O . ARG A 1 176 ? -5.096 -1.342 -14.863 1.00 90.56 176 ARG A O 1
ATOM 1403 N N . VAL A 1 177 ? -3.950 -3.188 -14.356 1.00 94.00 177 VAL A N 1
ATOM 1404 C CA . VAL A 1 177 ? -2.632 -2.550 -14.512 1.00 94.00 177 VAL A CA 1
ATOM 1405 C C . VAL A 1 177 ? -2.377 -2.161 -15.976 1.00 94.00 177 VAL A C 1
ATOM 1407 O O . VAL A 1 177 ? -1.900 -1.063 -16.252 1.00 94.00 177 VAL A O 1
ATOM 1410 N N . ASN A 1 178 ? -2.815 -2.976 -16.939 1.00 92.44 178 ASN A N 1
ATOM 1411 C CA . ASN A 1 178 ? -2.732 -2.660 -18.371 1.00 92.44 178 ASN A CA 1
ATOM 1412 C C . ASN A 1 178 ? -3.553 -1.424 -18.785 1.00 92.44 178 ASN A C 1
ATOM 1414 O O . ASN A 1 178 ? -3.299 -0.824 -19.831 1.00 92.44 178 ASN A O 1
ATOM 1418 N N . TYR A 1 179 ? -4.543 -1.003 -17.992 1.00 91.69 179 TYR A N 1
ATOM 1419 C CA . TYR A 1 179 ? -5.178 0.302 -18.190 1.00 91.69 179 TYR A CA 1
ATOM 1420 C C . TYR A 1 179 ? -4.198 1.456 -17.924 1.00 91.69 179 TYR A C 1
ATOM 1422 O O . TYR A 1 179 ? -4.161 2.411 -18.695 1.00 91.69 179 TYR A O 1
ATOM 1430 N N . LEU A 1 180 ? -3.367 1.352 -16.884 1.00 93.75 180 LEU A N 1
ATOM 1431 C CA . LEU A 1 180 ? -2.351 2.357 -16.558 1.00 93.75 180 LEU A CA 1
ATOM 1432 C C . LEU A 1 180 ? -1.209 2.390 -17.582 1.00 93.75 180 LEU A C 1
ATOM 1434 O O . LEU A 1 180 ? -0.696 3.469 -17.881 1.00 93.75 180 LEU A O 1
ATOM 1438 N N . VAL A 1 181 ? -0.874 1.239 -18.175 1.00 93.38 181 VAL A N 1
ATOM 1439 C CA . VAL A 1 181 ? 0.058 1.157 -19.314 1.00 93.38 181 VAL A CA 1
ATOM 1440 C C . VAL A 1 181 ? -0.485 1.941 -20.510 1.00 93.38 181 VAL A C 1
ATOM 1442 O O . VAL A 1 181 ? 0.184 2.822 -21.035 1.00 93.38 181 VAL A O 1
ATOM 1445 N N . ARG A 1 182 ? -1.752 1.717 -20.886 1.00 90.81 182 ARG A N 1
ATOM 1446 C CA . ARG A 1 182 ? -2.414 2.457 -21.982 1.00 90.81 182 ARG A CA 1
ATOM 1447 C C . ARG A 1 182 ? -2.539 3.963 -21.732 1.00 90.81 182 ARG A C 1
ATOM 1449 O O . ARG A 1 182 ? -2.762 4.719 -22.671 1.00 90.81 182 ARG A O 1
ATOM 1456 N N . LYS A 1 183 ? -2.438 4.400 -20.476 1.00 89.19 183 LYS A N 1
ATOM 1457 C CA . LYS A 1 183 ? -2.442 5.814 -20.080 1.00 89.19 183 LYS A CA 1
ATOM 1458 C C . LYS A 1 183 ? -1.041 6.423 -19.989 1.00 89.19 183 LYS A C 1
ATOM 1460 O O . LYS A 1 183 ? -0.933 7.557 -19.536 1.00 89.19 183 LYS A O 1
ATOM 1465 N N . ASN A 1 184 ? 0.003 5.702 -20.406 1.00 90.44 184 ASN A N 1
ATOM 1466 C CA . ASN A 1 184 ? 1.405 6.129 -20.331 1.00 90.44 184 ASN A CA 1
ATOM 1467 C C . ASN A 1 184 ? 1.860 6.501 -18.908 1.00 90.44 184 ASN A C 1
ATOM 1469 O O . ASN A 1 184 ? 2.780 7.291 -18.726 1.00 90.44 184 ASN A O 1
ATOM 1473 N N . ILE A 1 185 ? 1.209 5.936 -17.887 1.00 92.88 185 ILE A N 1
ATOM 1474 C CA . ILE A 1 185 ? 1.627 6.072 -16.483 1.00 92.88 185 ILE A CA 1
ATOM 1475 C C . ILE A 1 185 ? 2.638 4.971 -16.137 1.00 92.88 185 ILE A C 1
ATOM 1477 O O . ILE A 1 185 ? 3.522 5.164 -15.300 1.00 92.88 185 ILE A O 1
ATOM 1481 N N . LEU A 1 186 ? 2.499 3.819 -16.798 1.00 94.19 186 LEU A N 1
ATOM 1482 C CA . LEU A 1 186 ? 3.357 2.649 -16.670 1.00 94.19 186 LEU A CA 1
ATOM 1483 C C . LEU A 1 186 ? 3.881 2.210 -18.037 1.00 94.19 186 LEU A C 1
ATOM 1485 O O . LEU A 1 186 ? 3.247 2.457 -19.061 1.00 94.19 186 LEU A O 1
ATOM 1489 N N . THR A 1 187 ? 4.970 1.454 -18.028 1.00 92.75 187 THR A N 1
ATOM 1490 C CA . THR A 1 187 ? 5.415 0.613 -19.142 1.00 92.75 187 THR A CA 1
ATOM 1491 C C . THR A 1 187 ? 5.360 -0.860 -18.735 1.00 92.75 187 THR A C 1
ATOM 1493 O O . THR A 1 187 ? 5.285 -1.189 -17.548 1.00 92.75 187 THR A O 1
ATOM 1496 N N . SER A 1 188 ? 5.356 -1.764 -19.716 1.00 91.19 188 SER A N 1
ATOM 1497 C CA . SER A 1 188 ? 5.443 -3.210 -19.487 1.00 91.19 188 SER A CA 1
ATOM 1498 C C . SER A 1 188 ? 6.674 -3.734 -20.225 1.00 91.19 188 SER A C 1
ATOM 1500 O O . SER A 1 188 ? 6.579 -3.996 -21.423 1.00 91.19 188 SER A O 1
ATOM 1502 N N . PRO A 1 189 ? 7.843 -3.786 -19.557 1.00 82.94 189 PRO A N 1
ATOM 1503 C CA . PRO A 1 189 ? 9.076 -4.256 -20.189 1.00 82.94 189 PRO A CA 1
ATOM 1504 C C . PRO A 1 189 ? 9.001 -5.749 -20.533 1.00 82.94 189 PRO A C 1
ATOM 1506 O O . PRO A 1 189 ? 9.533 -6.181 -21.547 1.00 82.94 189 PRO A O 1
ATOM 1509 N N . GLU A 1 190 ? 8.284 -6.528 -19.720 1.00 85.75 190 GLU A N 1
ATOM 1510 C CA . GLU A 1 190 ? 8.078 -7.961 -19.912 1.00 85.75 190 GLU A CA 1
ATOM 1511 C C . GLU A 1 190 ? 6.623 -8.337 -19.585 1.00 85.75 190 GLU A C 1
ATOM 1513 O O . GLU A 1 190 ? 5.974 -7.653 -18.782 1.00 85.75 190 GLU A O 1
ATOM 1518 N N . PRO A 1 191 ? 6.089 -9.437 -20.151 1.00 84.19 191 PRO A N 1
ATOM 1519 C CA . PRO A 1 191 ? 4.746 -9.908 -19.833 1.00 84.19 191 PRO A CA 1
ATOM 1520 C C . PRO A 1 191 ? 4.531 -10.094 -18.324 1.00 84.19 191 PRO A C 1
ATOM 1522 O O . PRO A 1 191 ? 5.189 -10.900 -17.672 1.00 84.19 191 PRO A O 1
ATOM 1525 N N . GLY A 1 192 ? 3.572 -9.355 -17.761 1.00 85.75 192 GLY A N 1
ATOM 1526 C CA . GLY A 1 192 ? 3.227 -9.435 -16.337 1.00 85.75 192 GLY A CA 1
ATOM 1527 C C . GLY A 1 192 ? 4.144 -8.643 -15.398 1.00 85.75 192 GLY A C 1
ATOM 1528 O O . GLY A 1 192 ? 3.867 -8.626 -14.191 1.00 85.75 192 GLY A O 1
ATOM 1529 N N . VAL A 1 193 ? 5.162 -7.967 -15.943 1.00 89.94 193 VAL A N 1
ATOM 1530 C CA . VAL A 1 193 ? 6.030 -7.004 -15.259 1.00 89.94 193 VAL A CA 1
ATOM 1531 C C . VAL A 1 193 ? 5.633 -5.596 -15.681 1.00 89.94 193 VAL A C 1
ATOM 1533 O O . VAL A 1 193 ? 5.433 -5.306 -16.864 1.00 89.94 193 VAL A O 1
ATOM 1536 N N . PHE A 1 194 ? 5.535 -4.707 -14.701 1.00 93.69 194 PHE A N 1
ATOM 1537 C CA . PHE A 1 194 ? 5.143 -3.322 -14.896 1.00 93.69 194 PHE A CA 1
ATOM 1538 C C . PHE A 1 194 ? 6.154 -2.395 -14.253 1.00 93.69 194 PHE A C 1
ATOM 1540 O O . PHE A 1 194 ? 6.661 -2.666 -13.166 1.00 93.69 194 PHE A O 1
ATOM 1547 N N . ARG A 1 195 ? 6.420 -1.278 -14.918 1.00 92.69 195 ARG A N 1
ATOM 1548 C CA . ARG A 1 195 ? 7.382 -0.277 -14.478 1.00 92.69 195 ARG A CA 1
ATOM 1549 C C . ARG A 1 195 ? 6.747 1.104 -14.498 1.00 92.69 195 ARG A C 1
ATOM 1551 O O . ARG A 1 195 ? 5.985 1.41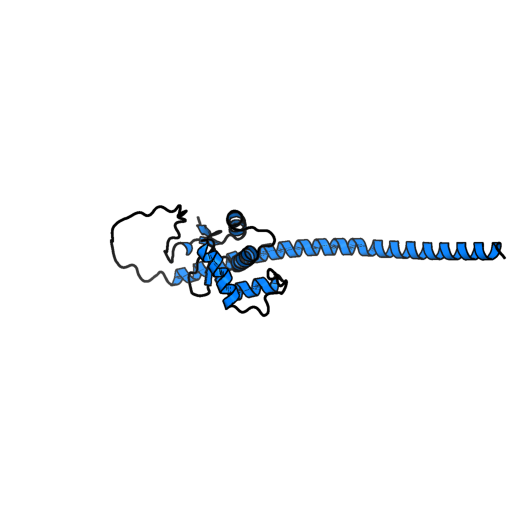9 -15.406 1.00 92.69 195 ARG A O 1
ATOM 1558 N N . LEU A 1 196 ? 7.048 1.929 -13.501 1.00 93.25 196 LEU A N 1
ATOM 1559 C CA . LEU A 1 196 ? 6.593 3.317 -13.468 1.00 93.25 196 LEU A CA 1
ATOM 1560 C C . LEU A 1 196 ? 7.330 4.154 -14.512 1.00 93.25 196 LEU A C 1
ATOM 1562 O O . LEU A 1 196 ? 8.536 3.998 -14.688 1.00 93.25 196 LEU A O 1
ATOM 1566 N N . VAL A 1 197 ? 6.617 5.085 -15.145 1.00 91.44 197 VAL A N 1
ATOM 1567 C CA . VAL A 1 197 ? 7.235 6.126 -15.984 1.00 91.44 197 VAL A CA 1
ATOM 1568 C C . VAL A 1 197 ? 7.856 7.231 -15.118 1.00 91.44 197 VAL A C 1
ATOM 1570 O O . VAL A 1 197 ? 8.890 7.793 -15.465 1.00 91.44 197 VAL A O 1
ATOM 1573 N N . PHE A 1 198 ? 7.253 7.524 -13.966 1.00 91.25 198 PHE A N 1
ATOM 1574 C CA . PHE A 1 198 ? 7.649 8.618 -13.077 1.00 91.25 198 PHE A CA 1
ATOM 1575 C C . PHE A 1 198 ? 8.632 8.182 -11.987 1.00 91.25 198 PHE A C 1
ATOM 1577 O O . PHE A 1 198 ? 8.668 7.015 -11.600 1.00 91.25 198 PHE A O 1
ATOM 1584 N N . GLY A 1 199 ? 9.369 9.152 -11.437 1.00 88.38 199 GLY A N 1
ATOM 1585 C CA . GLY A 1 199 ? 10.249 8.952 -10.280 1.00 88.38 199 GLY A CA 1
ATOM 1586 C C . GLY A 1 199 ? 11.641 8.397 -10.576 1.00 88.38 199 GLY A C 1
ATOM 1587 O O . GLY A 1 199 ? 12.346 8.064 -9.634 1.00 88.38 199 GLY A O 1
ATOM 1588 N N . TRP A 1 200 ? 12.060 8.300 -11.837 1.00 88.31 200 TRP A N 1
ATOM 1589 C CA . TRP A 1 200 ? 13.437 7.944 -12.194 1.00 88.31 200 TRP A CA 1
ATOM 1590 C C . TRP A 1 200 ? 14.287 9.208 -12.365 1.00 88.31 200 TRP A C 1
ATOM 1592 O O . TRP A 1 200 ? 13.857 10.146 -13.034 1.00 88.31 200 TRP A O 1
ATOM 1602 N N . CYS A 1 201 ? 15.480 9.229 -11.775 1.00 84.44 201 CYS A N 1
ATOM 1603 C CA . CYS A 1 201 ? 16.426 10.346 -11.848 1.00 84.44 201 CYS A CA 1
ATOM 1604 C C . CYS A 1 201 ? 17.822 9.836 -12.222 1.00 84.44 201 CYS A C 1
ATOM 1606 O O . CYS A 1 201 ? 18.233 8.793 -11.716 1.00 84.44 201 CYS A O 1
ATOM 1608 N N . ASP A 1 202 ? 18.545 10.548 -13.084 1.00 78.00 202 ASP A N 1
ATOM 1609 C CA . ASP A 1 202 ? 19.929 10.213 -13.434 1.00 78.00 202 ASP A CA 1
ATOM 1610 C C . ASP A 1 202 ? 20.866 10.382 -12.232 1.00 78.00 202 ASP A C 1
ATOM 1612 O O . ASP A 1 202 ? 20.740 11.327 -11.450 1.00 78.00 202 ASP A O 1
ATOM 1616 N N . ILE A 1 203 ? 21.819 9.460 -12.084 1.00 64.06 203 ILE A N 1
ATOM 1617 C CA . ILE A 1 203 ? 22.926 9.625 -11.137 1.00 64.06 203 ILE A CA 1
ATOM 1618 C C . ILE A 1 203 ? 23.886 10.662 -11.740 1.00 64.06 203 ILE A C 1
ATOM 1620 O O . ILE A 1 203 ? 24.522 10.378 -12.756 1.00 64.06 203 ILE A O 1
ATOM 1624 N N . GLN A 1 204 ? 23.942 11.856 -11.141 1.00 54.19 204 GLN A N 1
ATOM 1625 C CA . GLN A 1 204 ? 24.945 12.886 -11.446 1.00 54.19 204 GLN A CA 1
ATOM 1626 C C . GLN A 1 204 ? 26.294 12.563 -10.805 1.00 54.19 204 GLN A C 1
ATOM 1628 O O . GLN A 1 204 ? 26.293 12.078 -9.649 1.00 54.19 204 GLN A O 1
#

Sequence (204 aa):
MEAAEKIMSIASNERIQGLIIEAENELAKIQPEIAYLEECQKKLVELNEQKFKLNSLIASLKSLVKNTDVNKSKRDKNEVGENNIEDAEVKIAVNVSKEDDENSRKIFLPDQAISQVRNYLRTNNNLNYEIYKGIVFSSGQATTADIKHYLVENKVKQPKSGKGFEDVELKEISSRVNYLVRKNILTSPEPGVFRLVFGWCDIQ